Protein AF-A0AAW0FLZ9-F1 (afdb_monomer_lite)

Organism: NCBI:txid2478898

InterPro domains:
  IPR051008 Telomere Capping Maintenance Protein [PTHR35518] (15-255)
  IPR057530 MTC6, partial TIM-barrel domain [PF25506] (8-63)

Radius of gyration: 36.28 Å; chains: 1; bounding box: 113×52×104 Å

Foldseek 3Di:
DDPQQDLVNLQVCVVPDDAAEDEDEQVGADALVNVQVCQLVRHHYDYDYPDYDNPPRPHDDAADVCPPPAPDPPPDPPDDDDDDDDDDDDDDDDDDDDDDDPPDPDPDPPDVQVLQQWFWWADLSGIDTGGLQDWFWFWWAAPPRLLDIDIDQVGTDRQQVQQDPPNDDPRTGQADRNGSSSRVSVSSVCVVVVHDDTYGGQWGCNCPHPAIHGHGNNDDRPPDDPCDPVNVCVVCVVVVVVVVVVVVVVVVVVVVVPPPPVPVVVVVVVVVVVVCCVVDVPPPDDD

Secondary structure (DSSP, 8-state):
---PPPHHHHHHHHHH---EEEE--SSSPPPHHHHHHHHHTTEEEE--SS----TT--PPPPPPTT-SPPPP------------------------------------TT-HHHHTT-EEEEETTEEEEE-TT--BEEPEEESS-TT-EE--TT--B-HHHHTSTTSSPTTEEE----SHHHHHHHHHHHHHTTPPSPEEEEEE-SSSTT--BSSSTT---SS-----HHHHHHHHHHHHHHHHHHHHHHHHHHHHHHS-TTHHHHHHHHHHHHHHHHHS-------

Sequence (287 aa):
MTDYASLDEFDDLALNQHSRFIVDDNDHEFTNDSFADYVRCGLSPILNSTKYDLSNTPVFWSWAVDQPRQPTDSSDYDSDEENDDKLYGYSDDGNSSIASNDTDNTNDPSDPRQRAYKCVAVFPDGWKLANCYGSYNYACKHKSSPNDWFINADRHKEYFEAYKKGTCPEEYSFGVPRLSIEMLSLLHYIDQKNISYPVWIDVNDVTVTDCFVSGGPYAECPYQKTITRLTLAKLVAPSFIVAVFILSLWFLEKFLRVNPVQTNRKRHWKRVINEYYKDHDYEGVPS

pLDDT: mean 74.84, std 20.32, range [28.28, 96.62]

Structure (mmCIF, N/CA/C/O backbone):
data_AF-A0AAW0FLZ9-F1
#
_entry.id   AF-A0AAW0FLZ9-F1
#
loop_
_atom_site.group_PDB
_atom_site.id
_atom_site.type_symbol
_atom_site.label_atom_id
_atom_site.label_alt_id
_atom_site.label_comp_id
_atom_site.label_asym_id
_atom_site.label_entity_id
_atom_site.label_seq_id
_atom_site.pdbx_PDB_ins_code
_atom_site.Cartn_x
_atom_site.Cartn_y
_atom_site.Cartn_z
_atom_site.occupancy
_atom_site.B_iso_or_equiv
_atom_site.auth_seq_id
_atom_site.auth_comp_id
_atom_site.auth_asym_id
_atom_site.auth_atom_id
_atom_site.pdbx_PDB_model_num
ATOM 1 N N . MET A 1 1 ? -13.751 0.102 28.662 1.00 28.28 1 MET A N 1
ATOM 2 C CA . MET A 1 1 ? -14.217 1.490 28.485 1.00 28.28 1 MET A CA 1
ATOM 3 C C . MET A 1 1 ? -13.509 1.989 27.244 1.00 28.28 1 MET A C 1
ATOM 5 O O . MET A 1 1 ? -12.408 2.500 27.339 1.00 28.28 1 MET A O 1
ATOM 9 N N . THR A 1 2 ? -14.037 1.611 26.085 1.00 35.66 2 THR A N 1
ATOM 10 C CA . THR A 1 2 ? -13.455 1.917 24.777 1.00 35.66 2 THR A CA 1
ATOM 11 C C . THR A 1 2 ? -14.110 3.206 24.313 1.00 35.66 2 THR A C 1
ATOM 13 O O . THR A 1 2 ? -15.262 3.176 23.881 1.00 35.66 2 THR A O 1
ATOM 16 N N . ASP A 1 3 ? -13.424 4.331 24.499 1.00 42.22 3 ASP A N 1
ATOM 17 C CA . ASP A 1 3 ? -13.734 5.518 23.708 1.00 42.22 3 ASP A CA 1
ATOM 18 C C . ASP A 1 3 ? -13.420 5.147 22.260 1.00 42.22 3 ASP A C 1
ATOM 20 O O . ASP A 1 3 ? -12.293 4.778 21.930 1.00 42.22 3 ASP A O 1
ATOM 24 N N . TYR A 1 4 ? -14.458 5.100 21.431 1.00 57.25 4 TYR A N 1
ATOM 25 C CA . TYR A 1 4 ? -14.313 4.839 20.008 1.00 57.25 4 TYR A CA 1
ATOM 26 C C . TYR A 1 4 ? -13.956 6.168 19.352 1.00 57.25 4 TYR A C 1
ATOM 28 O O . TYR A 1 4 ? -14.754 7.104 19.419 1.00 57.25 4 TYR A O 1
ATOM 36 N N . ALA A 1 5 ? -12.765 6.244 18.758 1.00 68.19 5 ALA A N 1
ATOM 37 C CA . ALA A 1 5 ? -12.330 7.420 18.017 1.00 68.19 5 ALA A CA 1
ATOM 38 C C . ALA A 1 5 ? -13.330 7.736 16.893 1.00 68.19 5 ALA A C 1
ATOM 40 O O . ALA A 1 5 ? -13.766 6.835 16.170 1.00 68.19 5 ALA A O 1
ATOM 41 N N . SER A 1 6 ? -13.742 8.999 16.775 1.00 82.44 6 SER A N 1
ATOM 42 C CA . SER A 1 6 ? -14.705 9.427 15.755 1.00 82.44 6 SER A CA 1
ATOM 43 C C . SER A 1 6 ? -14.011 9.744 14.428 1.00 82.44 6 SER A C 1
ATOM 45 O O . SER A 1 6 ? -12.804 9.967 14.379 1.00 82.44 6 SER A O 1
ATOM 47 N N . LEU A 1 7 ? -14.779 9.800 13.335 1.00 83.50 7 LEU A N 1
ATOM 48 C CA . LEU A 1 7 ? -14.279 10.247 12.028 1.00 83.50 7 LEU A CA 1
ATOM 49 C C . LEU A 1 7 ? -13.563 11.607 12.131 1.00 83.50 7 LEU A C 1
ATOM 51 O O . LEU A 1 7 ? -12.468 11.765 11.600 1.00 83.50 7 LEU A O 1
ATOM 55 N N . ASP A 1 8 ? -14.154 12.545 12.877 1.00 82.19 8 ASP A N 1
ATOM 56 C CA . ASP A 1 8 ? -13.597 13.884 13.095 1.00 82.19 8 ASP A CA 1
ATOM 57 C C . ASP A 1 8 ? -12.217 13.825 13.771 1.00 82.19 8 ASP A C 1
ATOM 59 O O . ASP A 1 8 ? -11.325 14.591 13.422 1.00 82.19 8 ASP A O 1
ATOM 63 N N . GLU A 1 9 ? -12.004 12.876 14.691 1.00 82.81 9 GLU A N 1
ATOM 64 C CA . GLU A 1 9 ? -10.705 12.671 15.337 1.00 82.81 9 GLU A CA 1
ATOM 65 C C . GLU A 1 9 ? -9.647 12.188 14.335 1.00 82.81 9 GLU A C 1
ATOM 67 O O . GLU A 1 9 ? -8.518 12.683 14.338 1.00 82.81 9 GLU A O 1
ATOM 72 N N . PHE A 1 10 ? -10.002 11.262 13.438 1.00 81.19 10 PHE A N 1
ATOM 73 C CA . PHE A 1 10 ? -9.096 10.807 12.379 1.00 81.19 10 PHE A CA 1
ATOM 74 C C . PHE A 1 10 ? -8.769 11.922 11.378 1.00 81.19 10 PHE A C 1
ATOM 76 O O . PHE A 1 10 ? -7.612 12.046 10.965 1.00 81.19 10 PHE A O 1
ATOM 83 N N . ASP A 1 11 ? -9.754 12.741 11.007 1.00 82.00 11 ASP A N 1
ATOM 84 C CA . ASP A 1 11 ? -9.566 13.878 10.101 1.00 82.00 11 ASP A CA 1
ATOM 85 C C . ASP A 1 11 ? -8.684 14.966 10.738 1.00 82.00 11 ASP A C 1
ATOM 87 O O . ASP A 1 11 ? -7.717 15.419 10.116 1.00 82.00 11 ASP A O 1
ATOM 91 N N . ASP A 1 12 ? -8.919 15.308 12.008 1.00 81.81 12 ASP A N 1
ATOM 92 C CA . ASP A 1 12 ? -8.079 16.241 12.767 1.00 81.81 12 ASP A CA 1
ATOM 93 C C . ASP A 1 12 ? -6.642 15.723 12.921 1.00 81.81 12 ASP A C 1
ATOM 95 O O . ASP A 1 12 ? -5.673 16.485 12.800 1.00 81.81 12 ASP A O 1
ATOM 99 N N . LEU A 1 13 ? -6.469 14.421 13.164 1.00 77.25 13 LEU A N 1
ATOM 100 C CA . LEU A 1 13 ? -5.150 13.797 13.228 1.00 77.25 13 LEU A CA 1
ATOM 101 C C . LEU A 1 13 ? -4.449 13.829 11.868 1.00 77.25 13 LEU A C 1
ATOM 103 O O . LEU A 1 13 ? -3.266 14.169 11.818 1.00 77.25 13 LEU A O 1
ATOM 107 N N . ALA A 1 14 ? -5.156 13.532 10.776 1.00 75.25 14 ALA A N 1
ATOM 108 C CA . ALA A 1 14 ? -4.598 13.534 9.426 1.00 75.25 14 ALA A CA 1
ATOM 109 C C . ALA A 1 14 ? -4.103 14.926 9.000 1.00 75.25 14 ALA A C 1
ATOM 111 O O . ALA A 1 14 ? -3.027 15.042 8.415 1.00 75.25 14 ALA A O 1
ATOM 112 N N . LEU A 1 15 ? -4.837 15.990 9.345 1.00 75.38 15 LEU A N 1
ATOM 113 C CA . LEU A 1 15 ? -4.461 17.373 9.025 1.00 75.38 15 LEU A CA 1
ATOM 114 C C . LEU A 1 15 ? -3.235 17.869 9.813 1.00 75.38 15 LEU A C 1
ATOM 116 O O . LEU A 1 15 ? -2.493 18.721 9.328 1.00 75.38 15 LEU A O 1
ATOM 120 N N . ASN A 1 16 ? -3.008 17.333 11.016 1.00 68.38 16 ASN A N 1
ATOM 121 C CA . ASN A 1 16 ? -1.961 17.782 11.942 1.00 68.38 16 ASN A CA 1
ATOM 122 C C . ASN A 1 16 ? -0.745 16.835 12.024 1.00 68.38 16 ASN A C 1
ATOM 124 O O . ASN A 1 16 ? 0.161 17.033 12.848 1.00 68.38 16 ASN A O 1
ATOM 128 N N . GLN A 1 17 ? -0.708 15.765 11.229 1.00 62.38 17 GLN A N 1
ATOM 129 C CA . GLN A 1 17 ? 0.393 14.801 11.229 1.00 62.38 17 GLN A CA 1
ATOM 130 C C . GLN A 1 17 ? 1.465 15.167 10.191 1.00 62.38 17 GLN A C 1
ATOM 132 O O . GLN A 1 17 ? 1.375 14.855 9.009 1.00 62.38 17 GLN A O 1
ATOM 137 N N . HIS A 1 18 ? 2.539 15.799 10.668 1.00 62.88 18 HIS A N 1
ATOM 138 C CA . HIS A 1 18 ? 3.851 15.774 10.011 1.00 62.88 18 HIS A CA 1
ATOM 139 C C . HIS A 1 18 ? 4.617 14.494 10.387 1.00 62.88 18 HIS A C 1
ATOM 141 O O . HIS A 1 18 ? 4.207 13.786 11.304 1.00 62.88 18 HIS A O 1
ATOM 147 N N . SER A 1 19 ? 5.741 14.200 9.721 1.00 67.06 19 SER A N 1
ATOM 148 C CA . SER A 1 19 ? 6.632 13.082 10.074 1.00 67.06 19 SER A CA 1
ATOM 149 C C . SER A 1 19 ? 7.040 13.161 11.550 1.00 67.06 19 SER A C 1
ATOM 151 O O . SER A 1 19 ? 7.843 14.015 11.936 1.00 67.06 19 SER A O 1
ATOM 153 N N . ARG A 1 20 ? 6.450 12.306 12.384 1.00 77.12 20 ARG A N 1
ATOM 154 C CA . ARG A 1 20 ? 6.695 12.257 13.826 1.00 77.12 20 ARG A CA 1
ATOM 155 C C . ARG A 1 20 ? 7.712 11.163 14.104 1.00 77.12 20 ARG A C 1
ATOM 157 O O . ARG A 1 20 ? 7.530 10.030 13.672 1.00 77.12 20 ARG A O 1
ATOM 164 N N . PHE A 1 21 ? 8.764 11.505 14.830 1.00 85.06 21 PHE A N 1
ATOM 165 C CA . PHE A 1 21 ? 9.798 10.558 15.226 1.00 85.06 21 PHE A CA 1
ATOM 166 C C . PHE A 1 21 ? 9.622 10.187 16.692 1.00 85.06 21 PHE A C 1
ATOM 168 O O . PHE A 1 21 ? 9.232 11.030 17.501 1.00 85.06 21 PHE A O 1
ATOM 175 N N . ILE A 1 22 ? 9.939 8.944 17.027 1.00 87.81 22 ILE A N 1
ATOM 176 C CA . ILE A 1 22 ? 10.048 8.490 18.411 1.00 87.81 22 ILE A CA 1
ATOM 177 C C . ILE A 1 22 ? 11.396 7.810 18.582 1.00 87.81 22 ILE A C 1
ATOM 179 O O . ILE A 1 22 ? 11.804 7.037 17.724 1.00 87.81 22 ILE A O 1
ATOM 183 N N . VAL A 1 23 ? 12.114 8.149 19.644 1.00 92.19 23 VAL A N 1
ATOM 184 C CA . VAL A 1 23 ? 13.464 7.645 19.909 1.00 92.19 23 VAL A CA 1
ATOM 185 C C . VAL A 1 23 ? 13.395 6.832 21.186 1.00 92.19 23 VAL A C 1
ATOM 187 O O . VAL A 1 23 ? 12.807 7.309 22.158 1.00 92.19 23 VAL A O 1
ATOM 190 N N . ASP A 1 24 ? 13.965 5.634 21.182 1.00 92.88 24 ASP A N 1
ATOM 191 C CA . ASP A 1 24 ? 14.118 4.855 22.405 1.00 92.88 24 ASP A CA 1
ATOM 192 C C . ASP A 1 24 ? 15.445 5.150 23.122 1.00 92.88 24 ASP A C 1
ATOM 194 O O . ASP A 1 24 ? 16.304 5.923 22.678 1.00 92.88 24 ASP A O 1
ATOM 198 N N . ASP A 1 25 ? 15.602 4.552 24.292 1.00 91.44 25 ASP A N 1
ATOM 199 C CA . ASP A 1 25 ? 16.828 4.572 25.072 1.00 91.44 25 ASP A CA 1
ATOM 200 C C . ASP A 1 25 ? 17.022 3.213 25.760 1.00 91.44 25 ASP A C 1
ATOM 202 O O . ASP A 1 25 ? 16.207 2.305 25.608 1.00 91.44 25 ASP A O 1
ATOM 206 N N . ASN A 1 26 ? 18.124 3.046 26.496 1.00 91.69 26 ASN A N 1
ATOM 207 C CA . ASN A 1 26 ? 18.410 1.783 27.190 1.00 91.69 26 ASN A CA 1
ATOM 208 C C . ASN A 1 26 ? 17.456 1.505 28.371 1.00 91.69 26 ASN A C 1
ATOM 210 O O . ASN A 1 26 ? 17.488 0.404 28.916 1.00 91.69 26 ASN A O 1
ATOM 214 N N . ASP A 1 27 ? 16.653 2.484 28.798 1.00 89.00 27 ASP A N 1
ATOM 215 C CA . ASP A 1 27 ? 15.685 2.323 29.887 1.00 89.00 27 ASP A CA 1
ATOM 216 C C . ASP A 1 27 ? 14.283 1.964 29.342 1.00 89.00 27 ASP A C 1
ATOM 218 O O . ASP A 1 27 ? 13.513 1.277 30.017 1.00 89.00 27 ASP A O 1
ATOM 222 N N . HIS A 1 28 ? 13.964 2.382 28.111 1.00 88.00 28 HIS A N 1
ATOM 223 C CA . HIS A 1 28 ? 12.683 2.199 27.422 1.00 88.00 28 HIS A CA 1
ATOM 224 C C . HIS A 1 28 ? 12.885 1.669 25.997 1.00 88.00 28 HIS A C 1
ATOM 226 O O . HIS A 1 28 ? 12.465 2.292 25.022 1.00 88.00 28 HIS A O 1
ATOM 232 N N . GLU A 1 29 ? 13.531 0.513 25.882 1.00 90.44 29 GLU A N 1
ATOM 233 C CA . GLU A 1 29 ? 13.839 -0.125 24.599 1.00 90.44 29 GLU A CA 1
ATOM 234 C C . GLU A 1 29 ? 12.565 -0.472 23.813 1.00 90.44 29 GLU A C 1
ATOM 236 O O . GLU A 1 29 ? 11.552 -0.903 24.383 1.00 90.44 29 GLU A O 1
ATOM 241 N N . PHE A 1 30 ? 12.608 -0.341 22.483 1.00 89.75 30 PHE A N 1
ATOM 242 C CA . PHE A 1 30 ? 11.512 -0.846 21.661 1.00 89.75 30 PHE A CA 1
ATOM 243 C C . PHE A 1 30 ? 11.443 -2.378 21.701 1.00 89.75 30 PHE A C 1
ATOM 245 O O . PHE A 1 30 ? 12.414 -3.082 21.421 1.00 89.75 30 PHE A O 1
ATOM 252 N N . THR A 1 31 ? 10.250 -2.895 21.987 1.00 88.25 31 THR A N 1
ATOM 253 C CA . THR A 1 31 ? 9.897 -4.307 21.837 1.00 88.25 31 THR A CA 1
ATOM 254 C C . THR A 1 31 ? 9.253 -4.526 20.471 1.00 88.25 31 THR A C 1
ATOM 256 O O . THR A 1 31 ? 8.888 -3.568 19.789 1.00 88.25 31 THR A O 1
ATOM 259 N N . ASN A 1 32 ? 9.063 -5.786 20.071 1.00 85.69 32 ASN A N 1
ATOM 260 C CA . ASN A 1 32 ? 8.335 -6.111 18.843 1.00 85.69 32 ASN A CA 1
ATOM 261 C C . ASN A 1 32 ? 6.975 -5.406 18.752 1.00 85.69 32 ASN A C 1
ATOM 263 O O . ASN A 1 32 ? 6.646 -4.820 17.720 1.00 85.69 32 ASN A O 1
ATOM 267 N N . ASP A 1 33 ? 6.215 -5.448 19.845 1.00 83.12 33 ASP A N 1
ATOM 268 C CA . ASP A 1 33 ? 4.867 -4.895 19.898 1.00 83.12 33 ASP A CA 1
ATOM 269 C C . ASP A 1 33 ? 4.901 -3.366 19.870 1.00 83.12 33 ASP A C 1
ATOM 271 O O . ASP A 1 33 ? 4.237 -2.756 19.035 1.00 83.12 33 ASP A O 1
ATOM 275 N N . SER A 1 34 ? 5.738 -2.733 20.703 1.00 86.81 34 SER A N 1
ATOM 276 C CA . SER A 1 34 ? 5.793 -1.268 20.749 1.00 86.81 34 SER A CA 1
ATOM 277 C C . SER A 1 34 ? 6.332 -0.678 19.449 1.00 86.81 34 SER A C 1
ATOM 279 O O . SER A 1 34 ? 5.782 0.299 18.945 1.00 86.81 34 SER A O 1
ATOM 281 N N . PHE A 1 35 ? 7.347 -1.304 18.848 1.00 86.31 35 PHE A N 1
ATOM 282 C CA . PHE A 1 35 ? 7.858 -0.911 17.540 1.00 86.31 35 PHE A CA 1
ATOM 283 C C . PHE A 1 35 ? 6.766 -0.989 16.466 1.00 86.31 35 PHE A C 1
ATOM 285 O O . PHE A 1 35 ? 6.550 -0.022 15.732 1.00 86.31 35 PHE A O 1
ATOM 292 N N . ALA A 1 36 ? 6.057 -2.121 16.385 1.00 81.19 36 ALA A N 1
ATOM 293 C CA . ALA A 1 36 ? 4.990 -2.317 15.409 1.00 81.19 36 ALA A CA 1
ATOM 294 C C . ALA A 1 36 ? 3.835 -1.326 15.618 1.00 81.19 36 ALA A C 1
ATOM 296 O O . ALA A 1 36 ? 3.341 -0.754 14.647 1.00 81.19 36 ALA A O 1
ATOM 297 N N . ASP A 1 37 ? 3.439 -1.072 16.864 1.00 81.69 37 ASP A N 1
ATOM 298 C CA . ASP A 1 37 ? 2.351 -0.152 17.194 1.00 81.69 37 ASP A CA 1
ATOM 299 C C . ASP A 1 37 ? 2.700 1.302 16.866 1.00 81.69 37 ASP A C 1
ATOM 301 O O . ASP A 1 37 ? 1.876 2.022 16.295 1.00 81.69 37 ASP A O 1
ATOM 305 N N . TYR A 1 38 ? 3.935 1.735 17.131 1.00 84.44 38 TYR A N 1
ATOM 306 C CA . TYR A 1 38 ? 4.384 3.071 16.743 1.00 84.44 38 TYR A CA 1
ATOM 307 C C . TYR A 1 38 ? 4.382 3.251 15.223 1.00 84.44 38 TYR A C 1
ATOM 309 O O . TYR A 1 38 ? 3.868 4.259 14.731 1.00 84.44 38 TYR A O 1
ATOM 317 N N . VAL A 1 39 ? 4.864 2.256 14.472 1.00 80.94 39 VAL A N 1
ATOM 318 C CA . VAL A 1 39 ? 4.813 2.284 13.003 1.00 80.94 39 VAL A CA 1
ATOM 319 C C . VAL A 1 39 ? 3.367 2.295 12.495 1.00 80.94 39 VAL A C 1
ATOM 321 O O . VAL A 1 39 ? 3.038 3.103 11.625 1.00 80.94 39 VAL A O 1
ATOM 324 N N . ARG A 1 40 ? 2.478 1.463 13.058 1.00 75.88 40 ARG A N 1
ATOM 325 C CA . ARG A 1 40 ? 1.035 1.455 12.734 1.00 75.88 40 ARG A CA 1
ATOM 326 C C . ARG A 1 40 ? 0.395 2.823 12.937 1.00 75.88 40 ARG A C 1
ATOM 328 O O . ARG A 1 40 ? -0.419 3.249 12.124 1.00 75.88 40 ARG A O 1
ATOM 335 N N . CYS A 1 41 ? 0.802 3.532 13.986 1.00 76.88 41 CYS A N 1
ATOM 336 C CA . CYS A 1 41 ? 0.318 4.874 14.290 1.00 76.88 41 CYS A CA 1
ATOM 337 C C . CYS A 1 41 ? 0.947 5.975 13.414 1.00 76.88 41 CYS A C 1
ATOM 339 O O . CYS A 1 41 ? 0.606 7.146 13.577 1.00 76.88 41 CYS A O 1
ATOM 341 N N . GLY A 1 42 ? 1.852 5.642 12.484 1.00 75.50 42 GLY A N 1
ATOM 342 C CA . GLY A 1 42 ? 2.525 6.614 11.615 1.00 75.50 42 GLY A CA 1
ATOM 343 C C . GLY A 1 42 ? 3.739 7.303 12.228 1.00 75.50 42 GLY A C 1
ATOM 344 O O . GLY A 1 42 ? 4.201 8.313 11.696 1.00 75.50 42 GLY A O 1
ATOM 345 N N . LEU A 1 43 ? 4.256 6.793 13.346 1.00 81.44 43 LEU A N 1
ATOM 346 C CA . LEU A 1 43 ? 5.506 7.267 13.927 1.00 81.44 43 LEU A CA 1
ATOM 347 C C . LEU A 1 43 ? 6.686 6.575 13.240 1.00 81.44 43 LEU A C 1
ATOM 349 O O . LEU A 1 43 ? 6.631 5.401 12.888 1.00 81.44 43 LEU A O 1
ATOM 353 N N . SER A 1 44 ? 7.773 7.318 13.065 1.00 85.06 44 SER A N 1
ATOM 354 C CA . SER A 1 44 ? 9.054 6.817 12.572 1.00 85.06 44 SER A CA 1
ATOM 355 C C . SER A 1 44 ? 9.970 6.518 13.766 1.00 85.06 44 SER A C 1
ATOM 357 O O . SER A 1 44 ? 10.540 7.458 14.332 1.00 85.06 44 SER A O 1
ATOM 359 N N . PRO A 1 45 ? 10.094 5.249 14.198 1.00 87.00 45 PRO A N 1
ATOM 360 C CA . PRO A 1 45 ? 10.961 4.889 15.313 1.00 87.00 45 PRO A CA 1
ATOM 361 C C . PRO A 1 45 ? 12.442 5.046 14.943 1.00 87.00 45 PRO A C 1
ATOM 363 O O . PRO A 1 45 ? 12.882 4.640 13.867 1.00 87.00 45 PRO A O 1
ATOM 366 N N . ILE A 1 46 ? 13.219 5.625 15.854 1.00 88.44 46 ILE A N 1
ATOM 367 C CA . ILE A 1 46 ? 14.672 5.768 15.787 1.00 88.44 46 ILE A CA 1
ATOM 368 C C . ILE A 1 46 ? 15.261 4.876 16.873 1.00 88.44 46 ILE A C 1
ATOM 370 O O . ILE A 1 46 ? 15.068 5.122 18.060 1.00 88.44 46 ILE A O 1
ATOM 374 N N . LEU A 1 47 ? 15.985 3.855 16.425 1.00 90.38 47 LEU A N 1
ATOM 375 C CA . LEU A 1 47 ? 16.656 2.873 17.265 1.00 90.38 47 LEU A CA 1
ATOM 376 C C . LEU A 1 47 ? 17.952 3.478 17.843 1.00 90.38 47 LEU A C 1
ATOM 378 O O . LEU A 1 47 ? 18.925 3.678 17.114 1.00 90.38 47 LEU A O 1
ATOM 382 N N . ASN A 1 48 ? 17.962 3.775 19.139 1.00 93.44 48 ASN A N 1
ATOM 383 C CA . ASN A 1 48 ? 19.058 4.360 19.908 1.00 93.44 48 ASN A CA 1
ATOM 384 C C . ASN A 1 48 ? 19.475 3.549 21.167 1.00 93.44 48 ASN A C 1
ATOM 386 O O . ASN A 1 48 ? 20.565 3.773 21.696 1.00 93.44 48 ASN A O 1
ATOM 390 N N . SER A 1 49 ? 18.698 2.558 21.619 1.00 89.94 49 SER A N 1
ATOM 391 C CA . SER A 1 49 ? 19.179 1.509 22.537 1.00 89.94 49 SER A CA 1
ATOM 392 C C . SER A 1 49 ? 20.353 0.677 21.971 1.00 89.94 49 SER A C 1
ATOM 394 O O . SER A 1 49 ? 20.569 0.565 20.760 1.00 89.94 49 SER A O 1
ATOM 396 N N . THR A 1 50 ? 21.136 0.078 22.874 1.00 88.94 50 THR A N 1
ATOM 397 C CA . THR A 1 50 ? 22.289 -0.783 22.576 1.00 88.94 50 THR A CA 1
ATOM 398 C C . THR A 1 50 ? 21.928 -2.208 22.152 1.00 88.94 50 THR A C 1
ATOM 400 O O . THR A 1 50 ? 22.780 -2.893 21.573 1.00 88.94 50 THR A O 1
ATOM 403 N N . LYS A 1 51 ? 20.709 -2.682 22.435 1.00 85.38 51 LYS A N 1
ATOM 404 C CA . LYS A 1 51 ? 20.258 -4.040 22.100 1.00 85.38 51 LYS A CA 1
ATOM 405 C C . LYS A 1 51 ? 18.824 -4.035 21.594 1.00 85.38 51 LYS A C 1
ATOM 407 O O . LYS A 1 51 ? 17.986 -3.303 22.094 1.00 85.38 51 LYS A O 1
ATOM 412 N N . TYR A 1 52 ? 18.564 -4.919 20.634 1.00 81.88 52 TYR A N 1
ATOM 413 C CA . TYR A 1 52 ? 17.237 -5.161 20.083 1.00 81.88 52 TYR A CA 1
ATOM 414 C C . TYR A 1 52 ? 17.015 -6.648 19.890 1.00 81.88 52 TYR A C 1
ATOM 416 O O . TYR A 1 52 ? 17.917 -7.360 19.442 1.00 81.88 52 TYR A O 1
ATOM 424 N N . ASP A 1 53 ? 15.787 -7.077 20.134 1.00 78.38 53 ASP A N 1
ATOM 425 C CA . ASP A 1 53 ? 15.258 -8.341 19.636 1.00 78.38 53 ASP A CA 1
ATOM 426 C C . ASP A 1 53 ? 14.006 -8.036 18.810 1.00 78.38 53 ASP A C 1
ATOM 428 O O . ASP A 1 53 ? 12.883 -8.143 19.293 1.00 78.38 53 ASP A O 1
ATOM 432 N N . LEU A 1 54 ? 14.228 -7.557 17.578 1.00 72.88 54 LEU A N 1
ATOM 433 C CA . LEU A 1 54 ? 13.174 -7.194 16.625 1.00 72.88 54 LEU A CA 1
ATOM 434 C C . LEU A 1 54 ? 12.906 -8.317 15.610 1.00 72.88 54 LEU A C 1
ATOM 436 O O . LEU A 1 54 ? 12.989 -8.115 14.396 1.00 72.88 54 LEU A O 1
ATOM 440 N N . SER A 1 55 ? 12.663 -9.538 16.087 1.00 69.44 55 SER A N 1
ATOM 441 C CA . SER A 1 55 ? 12.406 -10.689 15.213 1.00 69.44 55 SER A CA 1
ATOM 442 C C . SER A 1 55 ? 10.930 -10.767 14.793 1.00 69.44 55 SER A C 1
ATOM 444 O O . SER A 1 55 ? 10.036 -10.769 15.632 1.00 69.44 55 SER A O 1
ATOM 446 N N . ASN A 1 56 ? 10.660 -10.868 13.483 1.00 63.41 56 ASN A N 1
ATOM 447 C CA . ASN A 1 56 ? 9.314 -11.019 12.898 1.00 63.41 56 ASN A CA 1
ATOM 448 C C . ASN A 1 56 ? 8.304 -9.885 13.190 1.00 63.41 56 ASN A C 1
ATOM 450 O O . ASN A 1 56 ? 7.102 -10.145 13.250 1.00 63.41 56 ASN A O 1
ATOM 454 N N . THR A 1 57 ? 8.734 -8.630 13.334 1.00 61.53 57 THR A N 1
ATOM 455 C CA . THR A 1 57 ? 7.790 -7.507 13.456 1.00 61.53 57 THR A CA 1
ATOM 456 C C . THR A 1 57 ? 7.072 -7.228 12.132 1.00 61.53 57 THR A C 1
ATOM 458 O O . THR A 1 57 ? 7.728 -6.940 11.127 1.00 61.53 57 THR A O 1
ATOM 461 N N . PRO A 1 58 ? 5.726 -7.275 12.085 1.00 57.56 58 PRO A N 1
ATOM 462 C CA . PRO A 1 58 ? 4.979 -6.828 10.919 1.00 57.56 58 PRO A CA 1
ATOM 463 C C . PRO A 1 58 ? 5.052 -5.299 10.850 1.00 57.56 58 PRO A C 1
ATOM 465 O O . PRO A 1 58 ? 4.309 -4.581 11.517 1.00 57.56 58 PRO A O 1
ATOM 468 N N . VAL A 1 59 ? 6.000 -4.797 10.062 1.00 60.78 59 VAL A N 1
ATOM 469 C CA . VAL A 1 59 ? 6.168 -3.365 9.813 1.00 60.78 59 VAL A CA 1
ATOM 470 C C . VAL A 1 59 ? 5.229 -2.961 8.684 1.00 60.78 59 VAL A C 1
ATOM 472 O O . VAL A 1 59 ? 5.273 -3.520 7.586 1.00 60.78 59 VAL A O 1
ATOM 475 N N . PHE A 1 60 ? 4.375 -1.978 8.949 1.00 56.16 60 PHE A N 1
ATOM 476 C CA . PHE A 1 60 ? 3.519 -1.397 7.926 1.00 56.16 60 PHE A CA 1
ATOM 477 C C . PHE A 1 60 ? 4.366 -0.464 7.077 1.00 56.16 60 PHE A C 1
ATOM 479 O O . PHE A 1 60 ? 4.914 0.521 7.565 1.00 56.16 60 PHE A O 1
ATOM 486 N N . TRP A 1 61 ? 4.468 -0.779 5.794 1.00 55.22 61 TRP A N 1
ATOM 487 C CA . TRP A 1 61 ? 4.916 0.188 4.809 1.00 55.22 61 TRP A CA 1
ATOM 488 C C . TRP A 1 61 ? 3.782 1.182 4.576 1.00 55.22 61 TRP A C 1
ATOM 490 O O . TRP A 1 61 ? 2.696 0.791 4.149 1.00 55.22 61 TRP A O 1
ATOM 500 N N . SER A 1 62 ? 4.018 2.455 4.882 1.00 55.03 62 SER A N 1
ATOM 501 C CA . SER A 1 62 ? 3.203 3.545 4.358 1.00 55.03 62 SER A CA 1
ATOM 502 C C . SER A 1 62 ? 3.757 3.973 3.006 1.00 55.03 62 SER A C 1
ATOM 504 O O . SER A 1 62 ? 4.947 3.826 2.708 1.00 55.03 62 SER A O 1
ATOM 506 N N . TRP A 1 63 ? 2.881 4.497 2.163 1.00 61.09 63 TRP A N 1
ATOM 507 C CA . TRP A 1 63 ? 3.313 5.073 0.907 1.00 61.09 63 TRP A CA 1
ATOM 508 C C . TRP A 1 63 ? 4.001 6.416 1.152 1.00 61.09 63 TRP A C 1
ATOM 510 O O . TRP A 1 63 ? 3.732 7.110 2.136 1.00 61.09 63 TRP A O 1
ATOM 520 N N . ALA A 1 64 ? 4.882 6.812 0.234 1.00 44.00 64 ALA A N 1
ATOM 521 C CA . ALA A 1 64 ? 5.328 8.196 0.194 1.00 44.00 64 ALA A CA 1
ATOM 522 C C . ALA A 1 64 ? 4.120 9.124 -0.033 1.00 44.00 64 ALA A C 1
ATOM 524 O O . ALA A 1 64 ? 3.114 8.712 -0.615 1.00 44.00 64 ALA A O 1
ATOM 525 N N . VAL A 1 65 ? 4.235 10.385 0.393 1.00 42.66 65 VAL A N 1
ATOM 526 C CA . VAL A 1 65 ? 3.213 11.409 0.125 1.00 42.66 65 VAL A CA 1
ATOM 527 C C . VAL A 1 65 ? 2.859 11.388 -1.370 1.00 42.66 65 VAL A C 1
ATOM 529 O O . VAL A 1 65 ? 3.746 11.356 -2.225 1.00 42.66 65 VAL A O 1
ATOM 532 N N . ASP A 1 66 ? 1.559 11.347 -1.669 1.00 47.44 66 ASP A N 1
ATOM 533 C CA . ASP A 1 66 ? 0.984 11.227 -3.018 1.00 47.44 66 ASP A CA 1
ATOM 534 C C . ASP A 1 66 ? 1.280 9.921 -3.776 1.00 47.44 66 ASP A C 1
ATOM 536 O O . ASP A 1 66 ? 1.181 9.883 -5.006 1.00 47.44 66 ASP A O 1
ATOM 540 N N . GLN A 1 67 ? 1.609 8.831 -3.081 1.00 47.00 67 GLN A N 1
ATOM 541 C CA . GLN A 1 67 ? 1.719 7.499 -3.678 1.00 47.00 67 GLN A CA 1
ATOM 542 C C . GLN A 1 67 ? 0.736 6.494 -3.044 1.00 47.00 67 GLN A C 1
ATOM 544 O O . GLN A 1 67 ? 0.363 6.652 -1.885 1.00 47.00 67 GLN A O 1
ATOM 549 N N . PRO A 1 68 ? 0.273 5.484 -3.807 1.00 52.78 68 PRO A N 1
ATOM 550 C CA . PRO A 1 68 ? 0.263 5.449 -5.267 1.00 52.78 68 PRO A CA 1
ATOM 551 C C . PRO A 1 68 ? -0.693 6.528 -5.809 1.00 52.78 68 PRO A C 1
ATOM 553 O O . PRO A 1 68 ? -1.776 6.776 -5.257 1.00 52.78 68 PRO A O 1
ATOM 556 N N . ARG A 1 69 ? -0.280 7.194 -6.893 1.00 50.09 69 ARG A N 1
ATOM 557 C CA . ARG A 1 69 ? -1.123 8.179 -7.580 1.00 50.09 69 ARG A CA 1
ATOM 558 C C . ARG A 1 69 ? -2.289 7.435 -8.213 1.00 50.09 69 ARG A C 1
ATOM 560 O O . ARG A 1 69 ? -2.060 6.549 -9.027 1.00 50.09 69 ARG A O 1
ATOM 567 N N . GLN A 1 70 ? -3.515 7.817 -7.863 1.00 48.81 70 GLN A N 1
ATOM 568 C CA . GLN A 1 70 ? -4.653 7.412 -8.681 1.00 48.81 70 GLN A CA 1
ATOM 569 C C . GLN A 1 70 ? -4.476 8.039 -10.067 1.00 48.81 70 GLN A C 1
ATOM 571 O O . GLN A 1 70 ? -4.076 9.210 -10.135 1.00 48.81 70 GLN A O 1
ATOM 576 N N . PRO A 1 71 ? -4.754 7.304 -11.155 1.00 44.09 71 PRO A N 1
ATOM 577 C CA . PRO A 1 71 ? -4.866 7.927 -12.460 1.00 44.09 71 PRO A CA 1
ATOM 578 C C . PRO A 1 71 ? -5.920 9.030 -12.343 1.00 44.09 71 PRO A C 1
ATOM 580 O O . PRO A 1 71 ? -7.066 8.782 -11.970 1.00 44.09 71 PRO A O 1
ATOM 583 N N . THR A 1 72 ? -5.502 10.277 -12.563 1.00 39.25 72 THR A N 1
ATOM 584 C CA . THR A 1 72 ? -6.439 11.387 -12.723 1.00 39.25 72 THR A CA 1
ATOM 585 C C . THR A 1 72 ? -7.349 11.014 -13.875 1.00 39.25 72 THR A C 1
ATOM 587 O O . THR A 1 72 ? -6.823 10.622 -14.912 1.00 39.25 72 THR A O 1
ATOM 590 N N . ASP A 1 73 ? -8.661 11.109 -13.669 1.00 39.56 73 ASP A N 1
ATOM 591 C CA . ASP A 1 73 ? -9.736 10.800 -14.617 1.00 39.56 73 ASP A CA 1
ATOM 592 C C . ASP A 1 73 ? -9.543 11.601 -15.928 1.00 39.56 73 ASP A C 1
ATOM 594 O O . ASP A 1 73 ? -10.168 12.633 -16.171 1.00 39.56 73 ASP A O 1
ATOM 598 N N . SER A 1 74 ? -8.595 11.177 -16.765 1.00 33.81 74 SER A N 1
ATOM 599 C CA . SER A 1 74 ? -8.463 11.596 -18.146 1.00 33.81 74 SER A CA 1
ATOM 600 C C . SER A 1 74 ? -9.433 10.721 -18.908 1.00 33.81 74 SER A C 1
ATOM 602 O O . SER A 1 74 ? -9.155 9.568 -19.235 1.00 33.81 74 SER A O 1
ATOM 604 N N . SER A 1 75 ? -10.612 11.287 -19.115 1.00 36.28 75 SER A N 1
ATOM 605 C CA . SER A 1 75 ? -11.528 10.876 -20.159 1.00 36.28 75 SER A CA 1
ATOM 606 C C . SER A 1 75 ? -10.804 10.945 -21.503 1.00 36.28 75 SER A C 1
ATOM 608 O O . SER A 1 75 ? -10.818 11.970 -22.165 1.00 36.28 75 SER A O 1
ATOM 610 N N . ASP A 1 76 ? -10.167 9.845 -21.880 1.00 28.41 76 ASP A N 1
ATOM 611 C CA . ASP A 1 76 ? -9.944 9.474 -23.271 1.00 28.41 76 ASP A CA 1
ATOM 612 C C . ASP A 1 76 ? -10.232 7.977 -23.375 1.00 28.41 76 ASP A C 1
ATOM 614 O O . ASP A 1 76 ? -9.375 7.105 -23.238 1.00 28.41 76 ASP A O 1
ATOM 618 N N . TYR A 1 77 ? -11.524 7.691 -23.538 1.00 34.75 77 TYR A N 1
ATOM 619 C CA . TYR A 1 77 ? -11.949 6.497 -24.243 1.00 34.75 77 TYR A CA 1
ATOM 620 C C . TYR A 1 77 ? -11.528 6.690 -25.701 1.00 34.75 77 TYR A C 1
ATOM 622 O O . TYR A 1 77 ? -12.292 7.266 -26.469 1.00 34.75 77 TYR A O 1
ATOM 630 N N . ASP A 1 78 ? -10.349 6.204 -26.081 1.00 30.27 78 ASP A N 1
ATOM 631 C CA . ASP A 1 78 ? -10.135 5.821 -27.473 1.00 30.27 78 ASP A CA 1
ATOM 632 C C . ASP A 1 78 ? -10.576 4.367 -27.617 1.00 30.27 78 ASP A C 1
ATOM 634 O O . ASP A 1 78 ? -9.886 3.399 -27.288 1.00 30.27 78 ASP A O 1
ATOM 638 N N . SER A 1 79 ? -11.830 4.254 -28.039 1.00 37.09 79 SER A N 1
ATOM 639 C CA . SER A 1 79 ? -12.355 3.094 -28.728 1.00 37.09 79 SER A CA 1
ATOM 640 C C . SER A 1 79 ? -11.563 2.900 -30.017 1.00 37.09 79 SER A C 1
ATOM 642 O O . SER A 1 79 ? -11.854 3.573 -30.995 1.00 37.09 79 SER A O 1
ATOM 644 N N . ASP A 1 80 ? -10.623 1.964 -30.027 1.00 33.34 80 ASP A N 1
ATOM 645 C CA . ASP A 1 80 ? -10.217 1.283 -31.254 1.00 33.34 80 ASP A CA 1
ATOM 646 C C . ASP A 1 80 ? -10.098 -0.212 -30.958 1.00 33.34 80 ASP A C 1
ATOM 648 O O . ASP A 1 80 ? -9.061 -0.779 -30.611 1.00 33.34 80 ASP A O 1
ATOM 652 N N . GLU A 1 81 ? -11.268 -0.829 -31.048 1.00 37.59 81 GLU A N 1
ATOM 653 C CA . GLU A 1 81 ? -11.469 -2.245 -31.263 1.00 37.59 81 GLU A CA 1
ATOM 654 C C . GLU A 1 81 ? -11.150 -2.533 -32.739 1.00 37.59 81 GLU A C 1
ATOM 656 O O . GLU A 1 81 ? -11.938 -2.209 -33.623 1.00 37.59 81 GLU A O 1
ATOM 661 N N . GLU A 1 82 ? -10.007 -3.160 -33.027 1.00 33.31 82 GLU A N 1
ATOM 662 C CA . GLU A 1 82 ? -9.866 -3.929 -34.264 1.00 33.31 82 GLU A CA 1
ATOM 663 C C . GLU A 1 82 ? -9.004 -5.180 -34.039 1.00 33.31 82 GLU A C 1
ATOM 665 O O . GLU A 1 82 ? -7.780 -5.133 -33.956 1.00 33.31 82 GLU A O 1
ATOM 670 N N . ASN A 1 83 ? -9.717 -6.302 -33.900 1.00 38.25 83 ASN A N 1
ATOM 671 C CA . ASN A 1 83 ? -9.381 -7.653 -34.348 1.00 38.25 83 ASN A CA 1
ATOM 672 C C . ASN A 1 83 ? -7.903 -8.086 -34.314 1.00 38.25 83 ASN A C 1
ATOM 674 O O . ASN A 1 83 ? -7.155 -7.854 -35.262 1.00 38.25 83 ASN A O 1
ATOM 678 N N . ASP A 1 84 ? -7.565 -8.953 -33.356 1.00 33.28 84 ASP A N 1
ATOM 679 C CA . ASP A 1 84 ? -6.841 -10.164 -33.749 1.00 33.28 84 ASP A CA 1
ATOM 680 C C . ASP A 1 84 ? -7.402 -11.383 -33.007 1.00 33.28 84 ASP A C 1
ATOM 682 O O . ASP A 1 84 ? -7.233 -11.604 -31.807 1.00 33.28 84 ASP A O 1
ATOM 686 N N .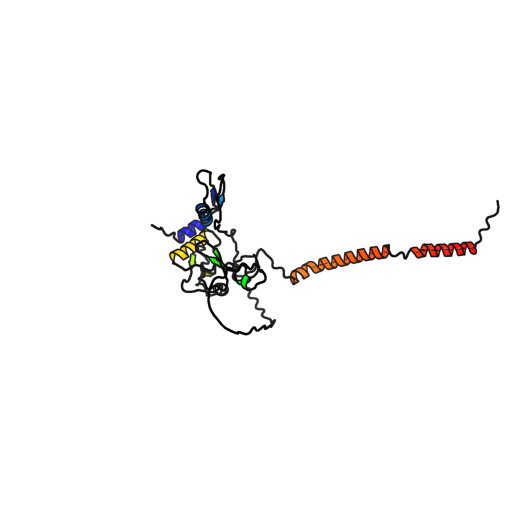 ASP A 1 85 ? -8.165 -12.133 -33.784 1.00 40.78 85 ASP A N 1
ATOM 687 C CA . ASP A 1 85 ? -8.937 -13.308 -33.447 1.00 40.78 85 ASP A CA 1
ATOM 688 C C . ASP A 1 85 ? -7.989 -14.513 -33.342 1.00 40.78 85 ASP A C 1
ATOM 690 O O . ASP A 1 85 ? -7.518 -15.020 -34.361 1.00 40.78 85 ASP A O 1
ATOM 694 N N . LYS A 1 86 ? -7.673 -14.986 -32.125 1.00 35.25 86 LYS A N 1
ATOM 695 C CA . LYS A 1 86 ? -7.115 -16.338 -31.909 1.00 35.25 86 LYS A CA 1
ATOM 696 C C . LYS A 1 86 ? -7.682 -17.017 -30.669 1.00 35.25 86 LYS A C 1
ATOM 698 O O . LYS A 1 86 ? -7.060 -17.108 -29.614 1.00 35.25 86 LYS A O 1
ATOM 703 N N . LEU A 1 87 ? -8.865 -17.573 -30.898 1.00 35.53 87 LEU A N 1
ATOM 704 C CA . LEU A 1 87 ? -9.344 -18.865 -30.419 1.00 35.53 87 LEU A CA 1
ATOM 705 C C . LEU A 1 87 ? -8.215 -19.839 -30.002 1.00 35.53 87 LEU A C 1
ATOM 707 O O . LEU A 1 87 ? -7.507 -20.380 -30.850 1.00 35.53 87 LEU A O 1
ATOM 711 N N . TYR A 1 88 ? -8.139 -20.158 -28.711 1.00 32.81 88 TYR A N 1
ATOM 712 C CA . TYR A 1 88 ? -7.747 -21.492 -28.257 1.00 32.81 88 TYR A CA 1
ATOM 713 C C . TYR A 1 88 ? -8.797 -21.977 -27.265 1.00 32.81 88 TYR A C 1
ATOM 715 O O . TYR A 1 88 ? -8.845 -21.546 -26.117 1.00 32.81 88 TYR A O 1
ATOM 723 N N . GLY A 1 89 ? -9.670 -22.859 -27.752 1.00 30.33 89 GLY A N 1
ATOM 724 C CA . GLY A 1 89 ? -10.539 -23.652 -26.901 1.00 30.33 89 GLY A CA 1
ATOM 725 C C . GLY A 1 89 ? -9.709 -24.641 -26.091 1.00 30.33 89 GLY A C 1
ATOM 726 O O . GLY A 1 89 ? -8.813 -25.295 -26.628 1.00 30.33 89 GLY A O 1
ATOM 727 N N . TYR A 1 90 ? -10.035 -24.771 -24.811 1.00 33.34 90 TYR A N 1
ATOM 728 C CA . TYR A 1 90 ? -9.702 -25.962 -24.052 1.00 33.34 90 TYR A CA 1
ATOM 729 C C . TYR A 1 90 ? -10.985 -26.492 -23.428 1.00 33.34 90 TYR A C 1
ATOM 731 O O . TYR A 1 90 ? -11.708 -25.765 -22.747 1.00 33.34 90 TYR A O 1
ATOM 739 N N . SER A 1 91 ? -11.286 -27.736 -23.782 1.00 30.72 91 SER A N 1
ATOM 740 C CA . SER A 1 91 ? -12.482 -28.464 -23.404 1.00 30.72 91 SER A CA 1
ATOM 741 C C . SER A 1 91 ? -12.554 -28.678 -21.898 1.00 30.72 91 SER A C 1
ATOM 743 O O . SER A 1 91 ? -11.573 -29.043 -21.252 1.00 30.72 91 SER A O 1
ATOM 745 N N . ASP A 1 92 ? -13.760 -28.466 -21.394 1.00 35.81 92 ASP A N 1
ATOM 746 C CA . ASP A 1 92 ? -14.250 -28.908 -20.101 1.00 35.81 92 ASP A CA 1
ATOM 747 C C . ASP A 1 92 ? -14.338 -30.443 -20.102 1.00 35.81 92 ASP A C 1
ATOM 749 O O . ASP A 1 92 ? -15.029 -31.021 -20.938 1.00 35.81 92 ASP A O 1
ATOM 753 N N . ASP A 1 93 ? -13.616 -31.085 -19.189 1.00 33.72 93 ASP A N 1
ATOM 754 C CA . ASP A 1 93 ? -13.881 -32.451 -18.744 1.00 33.72 93 ASP A CA 1
ATOM 755 C C . ASP A 1 93 ? -13.776 -32.435 -17.216 1.00 33.72 93 ASP A C 1
ATOM 757 O O . ASP A 1 93 ? -12.692 -32.396 -16.627 1.00 33.72 93 ASP A O 1
ATOM 761 N N . GLY A 1 94 ? -14.936 -32.396 -16.563 1.00 35.84 94 GLY A N 1
ATOM 762 C CA . GLY A 1 94 ? -15.044 -32.446 -15.113 1.00 35.84 94 GLY A CA 1
ATOM 763 C C . GLY A 1 94 ? -14.626 -33.800 -14.538 1.00 35.84 94 GLY A C 1
ATOM 764 O O . GLY A 1 94 ? -14.892 -34.838 -15.136 1.00 35.84 94 GLY A O 1
ATOM 765 N N . ASN A 1 95 ? -14.033 -33.798 -13.338 1.00 31.53 95 ASN A N 1
ATOM 766 C CA . ASN A 1 95 ? -14.658 -34.346 -12.126 1.00 31.53 95 ASN A CA 1
ATOM 767 C C . ASN A 1 95 ? -13.769 -34.166 -10.872 1.00 31.53 95 ASN A C 1
ATOM 769 O O . ASN A 1 95 ? -12.559 -34.356 -10.921 1.00 31.53 95 ASN A O 1
ATOM 773 N N . SER A 1 96 ? -14.446 -33.996 -9.731 1.00 36.44 96 SER A N 1
ATOM 774 C CA . SER A 1 96 ? -14.057 -34.413 -8.369 1.00 36.44 96 SER A CA 1
ATOM 775 C C . SER A 1 96 ? -13.242 -33.485 -7.440 1.00 36.44 96 SER A C 1
ATOM 777 O O . SER A 1 96 ? -12.023 -33.389 -7.494 1.00 36.44 96 SER A O 1
ATOM 779 N N . SER A 1 97 ? -13.986 -32.989 -6.438 1.00 31.53 97 SER A N 1
ATOM 780 C CA . SER A 1 97 ? -13.708 -33.008 -4.984 1.00 31.53 97 SER A CA 1
ATOM 781 C C . SER A 1 97 ? -12.557 -32.181 -4.382 1.00 31.53 97 SER A C 1
ATOM 783 O O . SER A 1 97 ? -11.411 -32.607 -4.349 1.00 31.53 97 SER A O 1
ATOM 785 N N . ILE A 1 98 ? -12.958 -31.060 -3.766 1.00 39.91 98 ILE A N 1
ATOM 786 C CA . ILE A 1 98 ? -12.692 -30.613 -2.378 1.00 39.91 98 ILE A CA 1
ATOM 787 C C . ILE A 1 98 ? -11.583 -31.374 -1.618 1.00 39.91 98 ILE A C 1
ATOM 789 O O . ILE A 1 98 ? -11.805 -32.516 -1.221 1.00 39.91 98 ILE A O 1
ATOM 793 N N . ALA A 1 99 ? -10.480 -30.689 -1.288 1.00 30.23 99 ALA A N 1
ATOM 794 C CA . ALA A 1 99 ? -10.022 -30.409 0.088 1.00 30.23 99 ALA A CA 1
ATOM 795 C C . ALA A 1 99 ? -8.541 -29.972 0.126 1.00 30.23 99 ALA A C 1
ATOM 797 O O . ALA A 1 99 ? -7.655 -30.763 -0.165 1.00 30.23 99 ALA A O 1
ATOM 798 N N . SER A 1 100 ? -8.335 -28.736 0.590 1.00 41.50 100 SER A N 1
ATOM 799 C CA . SER A 1 100 ? -7.352 -28.314 1.602 1.00 41.50 100 SER A CA 1
ATOM 800 C C . SER A 1 100 ? -5.839 -28.514 1.402 1.00 41.50 100 SER A C 1
ATOM 802 O O . SER A 1 100 ? -5.347 -29.606 1.153 1.00 41.50 100 SER A O 1
ATOM 804 N N . ASN A 1 101 ? -5.131 -27.445 1.791 1.00 37.25 101 ASN A N 1
ATOM 805 C CA . ASN A 1 101 ? -3.702 -27.325 2.107 1.00 37.25 101 ASN A CA 1
ATOM 806 C C . ASN A 1 101 ? -2.767 -27.158 0.912 1.00 37.25 101 ASN A C 1
ATOM 808 O O . ASN A 1 101 ? -2.036 -28.080 0.566 1.00 37.25 101 ASN A O 1
ATOM 812 N N . ASP A 1 102 ? -2.714 -25.941 0.369 1.00 36.75 102 ASP A N 1
ATOM 813 C CA . ASP A 1 102 ? -1.680 -25.577 -0.598 1.00 36.75 102 ASP A CA 1
ATOM 814 C C . ASP A 1 102 ? -0.591 -24.732 0.072 1.00 36.75 102 ASP A C 1
ATOM 816 O O . ASP A 1 102 ? -0.584 -23.502 0.049 1.00 36.75 102 ASP A O 1
ATOM 820 N N . THR A 1 103 ? 0.330 -25.427 0.739 1.00 43.91 103 THR A N 1
ATOM 821 C CA . THR A 1 103 ? 1.696 -24.937 0.931 1.00 43.91 103 THR A CA 1
ATOM 822 C C . THR A 1 103 ? 2.481 -25.245 -0.341 1.00 43.91 103 THR A C 1
ATOM 824 O O . THR A 1 103 ? 3.308 -26.158 -0.327 1.00 43.91 103 THR A O 1
ATOM 827 N N . ASP A 1 104 ? 2.213 -24.541 -1.442 1.00 37.53 104 ASP A N 1
ATOM 828 C CA . ASP A 1 104 ? 2.998 -24.729 -2.665 1.00 37.53 104 ASP A CA 1
ATOM 829 C C . ASP A 1 104 ? 4.086 -23.659 -2.779 1.00 37.53 104 ASP A C 1
ATOM 831 O O . ASP A 1 104 ? 3.895 -22.556 -3.287 1.00 37.53 104 ASP A O 1
ATOM 835 N N . ASN A 1 105 ? 5.257 -24.008 -2.243 1.00 44.22 105 ASN A N 1
ATOM 836 C CA . ASN A 1 105 ? 6.523 -23.321 -2.482 1.00 44.22 105 ASN A CA 1
ATOM 837 C C . ASN A 1 105 ? 7.068 -23.717 -3.862 1.00 44.22 105 ASN A C 1
ATOM 839 O O . ASN A 1 105 ? 8.148 -24.303 -3.974 1.00 44.22 105 ASN A O 1
ATOM 843 N N . THR A 1 106 ? 6.348 -23.391 -4.926 1.00 41.31 106 THR A N 1
ATOM 844 C CA . THR A 1 106 ? 6.919 -23.381 -6.270 1.00 41.31 106 THR A CA 1
ATOM 845 C C . THR A 1 106 ? 7.117 -21.922 -6.648 1.00 41.31 106 THR A C 1
ATOM 847 O O . THR A 1 106 ? 6.172 -21.202 -6.897 1.00 41.31 106 THR A O 1
ATOM 850 N N . ASN A 1 107 ? 8.351 -21.420 -6.623 1.00 46.06 107 ASN A N 1
ATOM 851 C CA . ASN A 1 107 ? 8.664 -20.079 -7.126 1.00 46.06 107 ASN A CA 1
ATOM 852 C C . ASN A 1 107 ? 8.931 -20.190 -8.633 1.00 46.06 107 ASN A C 1
ATOM 854 O O . ASN A 1 107 ? 10.089 -20.188 -9.053 1.00 46.06 107 ASN A O 1
ATOM 858 N N . ASP A 1 108 ? 7.880 -20.365 -9.438 1.00 46.41 108 ASP A N 1
ATOM 859 C CA . ASP A 1 108 ? 7.974 -20.312 -10.897 1.00 46.41 108 ASP A CA 1
ATOM 860 C C . ASP A 1 108 ? 7.300 -19.028 -11.410 1.00 46.41 108 ASP A C 1
ATOM 862 O O . ASP A 1 108 ? 6.080 -18.994 -11.588 1.00 46.41 108 ASP A O 1
ATOM 866 N N . PRO A 1 109 ? 8.076 -17.968 -11.711 1.00 52.47 109 PRO A N 1
ATOM 867 C CA . PRO A 1 109 ? 7.543 -16.691 -12.190 1.00 52.47 109 PRO A CA 1
ATOM 868 C C . PRO A 1 109 ? 6.824 -16.780 -13.552 1.00 52.47 109 PRO A C 1
ATOM 870 O O . PRO A 1 109 ? 6.310 -15.769 -14.041 1.00 52.47 109 PRO A O 1
ATOM 873 N N . SER A 1 110 ? 6.792 -17.958 -14.187 1.00 53.56 110 SER A N 1
ATOM 874 C CA . SER A 1 110 ? 6.072 -18.212 -15.433 1.00 53.56 110 SER A CA 1
ATOM 875 C C . SER A 1 110 ? 4.700 -18.881 -15.267 1.00 53.56 110 SER A C 1
ATOM 877 O O . SER A 1 110 ? 3.952 -18.910 -16.248 1.00 53.56 110 SER A O 1
ATOM 879 N N . ASP A 1 111 ? 4.313 -19.338 -14.065 1.00 53.88 111 ASP A N 1
ATOM 880 C CA . ASP A 1 111 ? 2.982 -19.921 -13.843 1.00 53.88 111 ASP A CA 1
ATOM 881 C C . ASP A 1 111 ? 1.897 -18.816 -13.851 1.00 53.88 111 ASP A C 1
ATOM 883 O O . ASP A 1 111 ? 1.895 -17.928 -12.988 1.00 53.88 111 ASP A O 1
ATOM 887 N N . PRO A 1 112 ? 0.932 -18.833 -14.793 1.00 53.72 112 PRO A N 1
ATOM 888 C CA . PRO A 1 112 ? -0.169 -17.869 -14.819 1.00 53.72 112 PRO A CA 1
ATOM 889 C C . PRO A 1 112 ? -1.030 -17.899 -13.547 1.00 53.72 112 PRO A C 1
ATOM 891 O O . PRO A 1 112 ? -1.639 -16.881 -13.215 1.00 53.72 112 PRO A O 1
ATOM 894 N N . ARG A 1 113 ? -1.042 -19.006 -12.790 1.00 52.50 113 ARG A N 1
ATOM 895 C CA . ARG A 1 113 ? -1.708 -19.089 -11.481 1.00 52.50 113 ARG A CA 1
ATOM 896 C C . ARG A 1 113 ? -1.027 -18.204 -10.438 1.00 52.50 113 ARG A C 1
ATOM 898 O O . ARG A 1 113 ? -1.726 -17.652 -9.599 1.00 52.50 113 ARG A O 1
ATOM 905 N N . GLN A 1 114 ? 0.286 -17.972 -10.527 1.00 54.56 114 GLN A N 1
ATOM 906 C CA . GLN A 1 114 ? 1.008 -17.066 -9.620 1.00 54.56 114 GLN A CA 1
ATOM 907 C C . GLN A 1 114 ? 0.773 -15.591 -9.934 1.00 54.56 114 GLN A C 1
ATOM 909 O O . GLN A 1 114 ? 0.765 -14.769 -9.019 1.00 54.56 114 GLN A O 1
ATOM 914 N N . ARG A 1 115 ? 0.486 -15.236 -11.196 1.00 55.53 115 ARG A N 1
ATOM 915 C CA . ARG A 1 115 ? 0.044 -13.867 -11.534 1.00 55.53 115 ARG A CA 1
ATOM 916 C C . ARG A 1 115 ? -1.252 -13.491 -10.825 1.00 55.53 115 ARG A C 1
ATOM 918 O O . ARG A 1 115 ? -1.460 -12.322 -10.522 1.00 55.53 115 ARG A O 1
ATOM 925 N N . ALA A 1 116 ? -2.087 -14.480 -10.521 1.00 65.38 116 ALA A N 1
ATOM 926 C CA . ALA A 1 116 ? -3.306 -14.265 -9.769 1.00 65.38 116 ALA A CA 1
ATOM 927 C C . ALA A 1 116 ? -3.067 -13.971 -8.282 1.00 65.38 116 ALA A C 1
ATOM 929 O O . ALA A 1 116 ? -3.989 -13.500 -7.651 1.00 65.38 116 ALA A O 1
ATOM 930 N N . TYR A 1 117 ? -1.881 -14.182 -7.696 1.00 74.06 117 TYR A N 1
ATOM 931 C CA . TYR A 1 117 ? -1.618 -13.931 -6.261 1.00 74.06 117 TYR A CA 1
ATOM 932 C C . TYR A 1 117 ? -1.091 -12.523 -5.950 1.00 74.06 117 TYR A C 1
ATOM 934 O O . TYR A 1 117 ? -0.487 -12.292 -4.905 1.00 74.06 117 TYR A O 1
ATOM 942 N N . LYS A 1 118 ? -1.298 -11.568 -6.857 1.00 85.25 118 LYS A N 1
ATOM 943 C CA . LYS A 1 118 ? -0.663 -10.244 -6.808 1.00 85.25 118 LYS A CA 1
ATOM 944 C C . LYS A 1 118 ? -1.611 -9.098 -6.447 1.00 85.25 118 LYS A C 1
ATOM 946 O O . LYS A 1 118 ? -1.309 -7.939 -6.724 1.00 85.25 118 LYS A O 1
ATOM 951 N N . CYS A 1 119 ? -2.746 -9.410 -5.828 1.00 91.00 119 CYS A N 1
ATOM 952 C CA . CYS A 1 119 ? -3.686 -8.418 -5.312 1.00 91.00 119 CYS A CA 1
ATOM 953 C C . CYS A 1 119 ? -3.521 -8.267 -3.807 1.00 91.00 119 CYS A C 1
ATOM 955 O O . CYS A 1 119 ? -3.190 -9.231 -3.118 1.00 91.00 119 CYS A O 1
ATOM 957 N N . VAL A 1 120 ? -3.753 -7.067 -3.283 1.00 92.81 120 VAL A N 1
ATOM 958 C CA . VAL A 1 120 ? -3.534 -6.796 -1.862 1.00 92.81 120 VAL A CA 1
ATOM 959 C C . VAL A 1 120 ? -4.853 -6.741 -1.102 1.00 92.81 120 VAL A C 1
ATOM 961 O O . VAL A 1 120 ? -5.771 -6.008 -1.471 1.00 92.81 120 VAL A O 1
ATOM 964 N N . ALA A 1 121 ? -4.929 -7.497 -0.010 1.00 93.81 121 ALA A N 1
ATOM 965 C CA . ALA A 1 121 ? -6.052 -7.479 0.915 1.00 93.81 121 ALA A CA 1
ATOM 966 C C . ALA A 1 121 ? -5.582 -7.170 2.337 1.00 93.81 121 ALA A C 1
ATOM 968 O O . ALA A 1 121 ? -4.474 -7.528 2.733 1.00 93.81 121 ALA A O 1
ATOM 969 N N . VAL A 1 122 ? -6.439 -6.521 3.113 1.00 93.31 122 VAL A N 1
ATOM 970 C CA . VAL A 1 122 ? -6.234 -6.224 4.528 1.00 93.31 122 VAL A CA 1
ATOM 971 C C . VAL A 1 122 ? -6.643 -7.436 5.362 1.00 93.31 122 VAL A C 1
ATOM 973 O O . VAL A 1 122 ? -7.723 -7.988 5.167 1.00 93.31 122 VAL A O 1
ATOM 976 N N . PHE A 1 123 ? -5.774 -7.832 6.286 1.00 90.50 123 PHE A N 1
ATOM 977 C CA . PHE A 1 123 ? -5.966 -8.840 7.329 1.00 90.50 123 PHE A CA 1
ATOM 978 C C . PHE A 1 123 ? -5.851 -8.163 8.710 1.00 90.50 123 PHE A C 1
ATOM 980 O O . PHE A 1 123 ? -5.392 -7.020 8.779 1.00 90.50 123 PHE A O 1
ATOM 987 N N . PRO A 1 124 ? -6.204 -8.846 9.819 1.00 84.75 124 PRO A N 1
ATOM 988 C CA . PRO A 1 124 ? -6.134 -8.251 11.159 1.00 84.75 124 PRO A CA 1
ATOM 989 C C . PRO A 1 124 ? -4.736 -7.756 11.548 1.00 84.75 124 PRO A C 1
ATOM 991 O O . PRO A 1 124 ? -4.586 -6.802 12.301 1.00 84.75 124 PRO A O 1
ATOM 994 N N . ASP A 1 125 ? -3.691 -8.408 11.039 1.00 76.06 125 ASP A N 1
ATOM 995 C CA . ASP A 1 125 ? -2.298 -8.054 11.302 1.00 76.06 125 ASP A CA 1
ATOM 996 C C . ASP A 1 125 ? -1.689 -7.129 10.239 1.00 76.06 125 ASP A C 1
ATOM 998 O O . ASP A 1 125 ? -0.520 -6.758 10.348 1.00 76.06 125 ASP A O 1
ATOM 1002 N N . GLY A 1 126 ? -2.491 -6.724 9.251 1.00 78.88 126 GLY A N 1
ATOM 1003 C CA . GLY A 1 126 ? -2.144 -5.781 8.201 1.00 78.88 126 GLY A CA 1
ATOM 1004 C C . GLY A 1 126 ? -2.453 -6.286 6.799 1.00 78.88 126 GLY A C 1
ATOM 1005 O O . GLY A 1 126 ? -3.045 -7.337 6.589 1.00 78.88 126 GLY A O 1
ATOM 1006 N N . TRP A 1 127 ? -2.073 -5.505 5.800 1.00 86.81 127 TRP A N 1
ATOM 1007 C CA . TRP A 1 127 ? -2.234 -5.867 4.397 1.00 86.81 127 TRP A CA 1
ATOM 1008 C C . TRP A 1 127 ? -1.214 -6.908 3.909 1.00 86.81 127 TRP A C 1
ATOM 1010 O O . TRP A 1 127 ? -0.033 -6.859 4.253 1.00 86.81 127 TRP A O 1
ATOM 1020 N N . LYS A 1 128 ? -1.683 -7.867 3.107 1.00 87.81 128 LYS A N 1
ATOM 1021 C CA . LYS A 1 128 ? -0.903 -8.973 2.537 1.00 87.81 128 LYS A CA 1
ATOM 1022 C C . LYS A 1 128 ? -1.359 -9.277 1.115 1.00 87.81 128 LYS A C 1
ATOM 1024 O O . LYS A 1 128 ? -2.463 -8.915 0.706 1.00 87.81 128 LYS A O 1
ATOM 1029 N N . LEU A 1 129 ? -0.513 -9.992 0.382 1.00 88.94 129 LEU A N 1
ATOM 1030 C CA . LEU A 1 129 ? -0.858 -10.522 -0.931 1.00 88.94 129 LEU A CA 1
ATOM 1031 C C . LEU A 1 129 ? -1.896 -11.637 -0.820 1.00 88.94 129 LEU A C 1
ATOM 1033 O O . LEU A 1 129 ? -1.834 -12.485 0.071 1.00 88.94 129 LEU A O 1
ATOM 1037 N N . ALA A 1 130 ? -2.838 -11.635 -1.752 1.00 88.94 130 ALA A N 1
ATOM 1038 C CA . ALA A 1 130 ? -3.891 -12.619 -1.866 1.00 88.94 130 ALA A CA 1
ATOM 1039 C C . ALA A 1 130 ? -4.220 -12.903 -3.337 1.00 88.94 130 ALA A C 1
ATOM 1041 O O . ALA A 1 130 ? -3.911 -12.126 -4.245 1.00 88.94 130 ALA A O 1
ATOM 1042 N N . ASN A 1 131 ? -4.873 -14.044 -3.562 1.00 90.44 131 ASN A N 1
ATOM 1043 C CA . ASN A 1 131 ? -5.359 -14.428 -4.879 1.00 90.44 131 ASN A CA 1
ATOM 1044 C C . ASN A 1 131 ? -6.471 -13.469 -5.338 1.00 90.44 131 ASN A C 1
ATOM 1046 O O . ASN A 1 131 ? -7.513 -13.404 -4.697 1.00 90.44 131 ASN A O 1
ATOM 1050 N N . CYS A 1 132 ? -6.260 -12.755 -6.440 1.00 91.31 132 CYS A N 1
ATOM 1051 C CA . CYS A 1 132 ? -7.162 -11.807 -7.084 1.00 91.31 132 CYS A CA 1
ATOM 1052 C C . CYS A 1 132 ? -8.531 -12.407 -7.445 1.00 91.31 132 CYS A C 1
ATOM 1054 O O . CYS A 1 132 ? -9.518 -11.674 -7.484 1.00 91.31 132 CYS A O 1
ATOM 1056 N N . TYR A 1 133 ? -8.604 -13.722 -7.680 1.00 90.94 133 TYR A N 1
ATOM 1057 C CA . TYR A 1 133 ? -9.864 -14.452 -7.890 1.00 90.94 133 TYR A CA 1
ATOM 1058 C C . TYR A 1 133 ? -10.556 -14.839 -6.571 1.00 90.94 133 TYR A C 1
ATOM 1060 O O . TYR A 1 133 ? -11.603 -15.480 -6.563 1.00 90.94 133 TYR A O 1
ATOM 1068 N N . GLY A 1 134 ? -9.969 -14.476 -5.431 1.00 90.50 134 GLY A N 1
ATOM 1069 C CA . GLY A 1 134 ? -10.583 -14.612 -4.120 1.00 90.50 134 GLY A CA 1
ATOM 1070 C C . GLY A 1 134 ? -11.788 -13.687 -3.988 1.00 90.50 134 GLY A C 1
ATOM 1071 O O . GLY A 1 134 ? -11.728 -12.500 -4.309 1.00 90.50 134 GLY A O 1
ATOM 1072 N N . SER A 1 135 ? -12.894 -14.231 -3.491 1.00 94.62 135 SER A N 1
ATOM 1073 C CA . SER A 1 135 ? -14.118 -13.470 -3.260 1.00 94.62 135 SER A CA 1
ATOM 1074 C C . SER A 1 135 ? -14.130 -12.908 -1.840 1.00 94.62 135 SER A C 1
ATOM 1076 O O . SER A 1 135 ? -14.448 -13.636 -0.900 1.00 94.62 135 SER A O 1
ATOM 1078 N N . TYR A 1 136 ? -13.832 -11.615 -1.690 1.00 95.69 136 TYR A N 1
ATOM 1079 C CA . TYR A 1 136 ? -13.767 -10.923 -0.396 1.00 95.69 136 TYR A CA 1
ATOM 1080 C C . TYR A 1 136 ? -14.626 -9.657 -0.378 1.00 95.69 136 TYR A C 1
ATOM 1082 O O . TYR A 1 136 ? -15.060 -9.170 -1.428 1.00 95.69 136 TYR A O 1
ATOM 1090 N N . ASN A 1 137 ? -14.873 -9.109 0.816 1.00 96.56 137 ASN A N 1
ATOM 1091 C CA . ASN A 1 137 ? -15.387 -7.747 0.937 1.00 96.56 137 ASN A CA 1
ATOM 1092 C C . ASN A 1 137 ? -14.362 -6.762 0.350 1.00 96.56 137 ASN A C 1
ATOM 1094 O O . ASN A 1 137 ? -13.175 -7.067 0.274 1.00 96.56 137 ASN A O 1
ATOM 1098 N N . TYR A 1 138 ? -14.802 -5.580 -0.068 1.00 95.62 138 TYR A N 1
ATOM 1099 C CA . TYR A 1 138 ? -13.944 -4.573 -0.696 1.00 95.62 138 TYR A CA 1
ATOM 1100 C C . TYR A 1 138 ? -14.174 -3.197 -0.070 1.00 95.62 138 TYR A C 1
ATOM 1102 O O . TYR A 1 138 ? -15.308 -2.834 0.250 1.00 95.62 138 TYR A O 1
ATOM 1110 N N . ALA A 1 139 ? -13.091 -2.442 0.111 1.00 96.38 139 ALA A N 1
ATOM 1111 C CA . ALA A 1 139 ? -13.105 -1.132 0.744 1.00 96.38 139 ALA A CA 1
ATOM 1112 C C . ALA A 1 139 ? -13.342 -0.012 -0.270 1.00 96.38 139 ALA A C 1
ATOM 1114 O O . ALA A 1 139 ? -12.543 0.224 -1.180 1.00 96.38 139 ALA A O 1
ATOM 1115 N N . CYS A 1 140 ? -14.445 0.707 -0.087 1.00 95.81 140 CYS A N 1
ATOM 1116 C CA . CYS A 1 140 ? -14.749 1.914 -0.831 1.00 95.81 140 CYS A CA 1
ATOM 1117 C C . CYS A 1 140 ? -14.344 3.132 0.004 1.00 95.81 140 CYS A C 1
ATOM 1119 O O . CYS A 1 140 ? -14.822 3.310 1.121 1.00 95.81 140 CYS A O 1
ATOM 1121 N N . LYS A 1 141 ? -13.474 3.974 -0.545 1.00 95.12 141 LYS A N 1
ATOM 1122 C CA . LYS A 1 141 ? -13.009 5.225 0.059 1.00 95.12 141 LYS A CA 1
ATOM 1123 C C . LYS A 1 141 ? -13.851 6.393 -0.440 1.00 95.12 141 LYS A C 1
ATOM 1125 O O . LYS A 1 141 ? -14.138 6.456 -1.642 1.00 95.12 141 LYS A O 1
ATOM 1130 N N . HIS A 1 142 ? -14.218 7.315 0.445 1.00 94.69 142 HIS A N 1
ATOM 1131 C CA . HIS A 1 142 ? -14.900 8.542 0.048 1.00 94.69 142 HIS A CA 1
ATOM 1132 C C . HIS A 1 142 ? -13.966 9.450 -0.773 1.00 94.69 142 HIS A C 1
ATOM 1134 O O . HIS A 1 142 ? -12.767 9.550 -0.505 1.00 94.69 142 HIS A O 1
ATOM 1140 N N . LYS A 1 143 ? -14.494 10.132 -1.795 1.00 90.38 143 LYS A N 1
ATOM 1141 C CA . LYS A 1 143 ? -13.673 10.975 -2.688 1.00 90.38 143 LYS A CA 1
ATOM 1142 C C . LYS A 1 143 ? -13.127 12.234 -2.014 1.00 90.38 143 LYS A C 1
ATOM 1144 O O . LYS A 1 143 ? -12.059 12.706 -2.397 1.00 90.38 143 LYS A O 1
ATOM 1149 N N . SER A 1 144 ? -13.859 12.787 -1.048 1.00 89.69 144 SER A N 1
ATOM 1150 C CA . SER A 1 144 ? -13.506 14.055 -0.391 1.00 89.69 144 SER A CA 1
ATOM 1151 C C . SER A 1 144 ? -12.970 13.898 1.030 1.00 89.69 144 SER A C 1
ATOM 1153 O O . SER A 1 144 ? -12.295 14.808 1.496 1.00 89.69 144 SER A O 1
ATOM 1155 N N . SER A 1 145 ? -13.242 12.774 1.704 1.00 90.19 145 SER A N 1
ATOM 1156 C CA . SER A 1 145 ? -12.731 12.500 3.056 1.00 90.19 145 SER A CA 1
ATOM 1157 C C . SER A 1 145 ? -11.874 11.231 3.023 1.00 90.19 145 SER A C 1
ATOM 1159 O O . SER A 1 145 ? -12.375 10.163 2.674 1.00 90.19 145 SER A O 1
ATOM 1161 N N . PRO A 1 146 ? -10.571 11.322 3.332 1.00 88.31 146 PRO A N 1
ATOM 1162 C CA . PRO A 1 146 ? -9.663 10.194 3.199 1.00 88.31 146 PRO A CA 1
ATOM 1163 C C . PRO A 1 146 ? -9.828 9.111 4.274 1.00 88.31 146 PRO A C 1
ATOM 1165 O O . PRO A 1 146 ? -9.381 7.986 4.053 1.00 88.31 146 PRO A O 1
ATOM 1168 N N . ASN A 1 147 ? -10.446 9.442 5.409 1.00 91.81 147 ASN A N 1
ATOM 1169 C CA . ASN A 1 147 ? -10.666 8.519 6.524 1.00 91.81 147 ASN A CA 1
ATOM 1170 C C . ASN A 1 147 ? -12.080 7.924 6.543 1.00 91.81 147 ASN A C 1
ATOM 1172 O O . ASN A 1 147 ? -12.379 7.092 7.398 1.00 91.81 147 ASN A O 1
ATOM 1176 N N . ASP A 1 148 ? -12.944 8.345 5.619 1.00 94.88 148 ASP A N 1
ATOM 1177 C CA . ASP A 1 148 ? -14.300 7.829 5.503 1.00 94.88 148 ASP A CA 1
ATOM 1178 C C . ASP A 1 148 ? -14.354 6.621 4.559 1.00 94.88 148 ASP A C 1
ATOM 1180 O O . ASP A 1 148 ? -14.049 6.701 3.359 1.00 94.88 148 ASP A O 1
ATOM 1184 N N . TRP A 1 149 ? -14.755 5.486 5.128 1.00 95.56 149 TRP A N 1
ATOM 1185 C CA . TRP A 1 149 ? -14.760 4.182 4.482 1.00 95.56 149 TRP A CA 1
ATOM 1186 C C . TRP A 1 149 ? -16.162 3.584 4.466 1.00 95.56 149 TRP A C 1
ATOM 1188 O O . TRP A 1 149 ? -16.921 3.648 5.431 1.00 95.56 149 TRP A O 1
ATOM 1198 N N . PHE A 1 150 ? -16.480 2.916 3.365 1.00 95.94 150 PHE A N 1
ATOM 1199 C CA . PHE A 1 150 ? -17.695 2.139 3.210 1.00 95.94 150 PHE A CA 1
ATOM 1200 C C . PHE A 1 150 ? -17.354 0.727 2.743 1.00 95.94 150 PHE A C 1
ATOM 1202 O O . PHE A 1 150 ? -16.695 0.535 1.720 1.00 95.94 150 PHE A O 1
ATOM 1209 N N . ILE A 1 151 ? -17.843 -0.275 3.469 1.00 96.31 151 ILE A N 1
ATOM 1210 C CA . ILE A 1 151 ? -17.734 -1.681 3.080 1.00 96.31 151 ILE A CA 1
ATOM 1211 C C . ILE A 1 151 ? -19.109 -2.321 3.230 1.00 96.31 151 ILE A C 1
ATOM 1213 O O . ILE A 1 151 ? -19.764 -2.202 4.265 1.00 96.31 151 ILE A O 1
ATOM 1217 N N . ASN A 1 152 ? -19.544 -3.037 2.197 1.00 93.62 152 ASN A N 1
ATOM 1218 C CA . ASN A 1 152 ? -20.758 -3.836 2.265 1.00 93.62 152 ASN A CA 1
ATOM 1219 C C . ASN A 1 152 ? -20.421 -5.248 2.770 1.00 93.62 152 ASN A C 1
ATOM 1221 O O . ASN A 1 152 ? -19.799 -6.021 2.044 1.00 93.62 152 ASN A O 1
ATOM 1225 N N . ALA A 1 153 ? -20.845 -5.575 3.994 1.00 91.69 153 ALA A N 1
ATOM 1226 C CA . ALA A 1 153 ? -20.538 -6.848 4.654 1.00 91.69 153 ALA A CA 1
ATOM 1227 C C . ALA A 1 153 ? -21.121 -8.080 3.932 1.00 91.69 153 ALA A C 1
ATOM 1229 O O . ALA A 1 153 ? -20.520 -9.151 3.959 1.00 91.69 153 ALA A O 1
ATOM 1230 N N . ASP A 1 154 ? -22.253 -7.934 3.239 1.00 90.56 154 ASP A N 1
ATOM 1231 C CA . ASP A 1 154 ? -22.931 -9.052 2.570 1.00 90.56 154 ASP A CA 1
ATOM 1232 C C . ASP A 1 154 ? -22.389 -9.311 1.157 1.00 90.56 154 ASP A C 1
ATOM 1234 O O . ASP A 1 154 ? -22.609 -10.374 0.566 1.00 90.56 154 ASP A O 1
ATOM 1238 N N . ARG A 1 155 ? -21.688 -8.332 0.575 1.00 92.50 155 ARG A N 1
ATOM 1239 C CA . ARG A 1 155 ? -21.187 -8.410 -0.797 1.00 92.50 155 ARG A CA 1
ATOM 1240 C C . ARG A 1 155 ? -19.717 -8.778 -0.821 1.00 92.50 155 ARG A C 1
ATOM 1242 O O . ARG A 1 155 ? -18.864 -8.047 -0.329 1.00 92.50 155 ARG A O 1
ATOM 1249 N N . HIS A 1 156 ? -19.452 -9.871 -1.520 1.00 94.44 156 HIS A N 1
ATOM 1250 C CA . HIS A 1 156 ? -18.114 -10.361 -1.788 1.00 94.44 156 HIS A CA 1
ATOM 1251 C C . HIS A 1 156 ? -17.890 -10.375 -3.295 1.00 94.44 156 HIS A C 1
ATOM 1253 O O . HIS A 1 156 ? -18.806 -10.689 -4.067 1.00 94.44 156 HIS A O 1
ATOM 1259 N N . LYS A 1 157 ? -16.697 -9.970 -3.715 1.00 94.31 157 LYS A N 1
ATOM 1260 C CA . LYS A 1 157 ? -16.310 -9.885 -5.120 1.00 94.31 157 LYS A CA 1
ATOM 1261 C C . LYS A 1 157 ? -14.856 -10.293 -5.286 1.00 94.31 157 LYS A C 1
ATOM 1263 O O . LYS A 1 157 ? -14.044 -10.145 -4.374 1.00 94.31 157 LYS A O 1
ATOM 1268 N N . GLU A 1 158 ? -14.553 -10.785 -6.477 1.00 93.56 158 GLU A N 1
ATOM 1269 C CA . GLU A 1 158 ? -13.183 -10.876 -6.967 1.00 93.56 158 GLU A CA 1
ATOM 1270 C C . GLU A 1 158 ? -12.605 -9.472 -7.144 1.00 93.56 158 GLU A C 1
ATOM 1272 O O . GLU A 1 158 ? -13.343 -8.508 -7.381 1.00 93.56 158 GLU A O 1
ATOM 1277 N N . TYR A 1 159 ? -11.282 -9.356 -7.088 1.00 92.62 159 TYR A N 1
ATOM 1278 C CA . TYR A 1 159 ? -10.602 -8.070 -7.210 1.00 92.62 159 TYR A CA 1
ATOM 1279 C C . TYR A 1 159 ? -10.964 -7.341 -8.518 1.00 92.62 159 TYR A C 1
ATOM 1281 O O . TYR A 1 159 ? -11.275 -6.149 -8.521 1.00 92.62 159 TYR A O 1
ATOM 1289 N N . PHE A 1 160 ? -11.012 -8.077 -9.634 1.00 90.81 160 PHE A N 1
ATOM 1290 C CA . PHE A 1 160 ? -11.332 -7.539 -10.962 1.00 90.81 160 PHE A CA 1
ATOM 1291 C C . PHE A 1 160 ? -12.762 -6.983 -11.070 1.00 90.81 160 PHE A C 1
ATOM 1293 O O . PHE A 1 160 ? -13.032 -6.096 -11.881 1.00 90.81 160 PHE A O 1
ATOM 1300 N N . GLU A 1 161 ? -13.680 -7.478 -10.239 1.00 91.94 161 GLU A N 1
ATOM 1301 C CA . GLU A 1 161 ? -15.070 -7.020 -10.179 1.00 91.94 161 GLU A CA 1
ATOM 1302 C C . GLU A 1 161 ? -15.251 -5.860 -9.187 1.00 91.94 161 GLU A C 1
ATOM 1304 O O . GLU A 1 161 ? -16.098 -4.989 -9.401 1.00 91.94 161 GLU A O 1
ATOM 1309 N N . ALA A 1 162 ? -14.438 -5.817 -8.124 1.00 90.56 162 ALA A N 1
ATOM 1310 C CA . ALA A 1 162 ? -14.462 -4.761 -7.110 1.00 90.56 162 ALA A CA 1
ATOM 1311 C C . ALA A 1 162 ? -14.192 -3.365 -7.702 1.00 90.56 162 ALA A C 1
ATOM 1313 O O . ALA A 1 162 ? -14.807 -2.384 -7.287 1.00 90.56 162 ALA A O 1
ATOM 1314 N N . TYR A 1 163 ? -13.332 -3.290 -8.723 1.00 87.62 163 TYR A N 1
ATOM 1315 C CA . TYR A 1 163 ? -12.974 -2.047 -9.411 1.00 87.62 163 TYR A CA 1
ATOM 1316 C C . TYR A 1 163 ? -14.085 -1.479 -10.318 1.00 87.62 163 TYR A C 1
ATOM 1318 O O . TYR A 1 163 ? -14.084 -0.288 -10.633 1.00 87.62 163 TYR A O 1
ATOM 1326 N N . LYS A 1 164 ? -15.046 -2.299 -10.768 1.00 89.62 164 LYS A N 1
ATOM 1327 C CA . LYS A 1 164 ? -16.039 -1.862 -11.762 1.00 89.62 164 LYS A CA 1
ATOM 1328 C C . LYS A 1 164 ? -16.924 -0.726 -11.241 1.00 89.62 164 LYS A C 1
ATOM 1330 O O . LYS A 1 164 ? -17.318 -0.669 -10.074 1.00 89.62 164 LYS A O 1
ATOM 1335 N N . LYS A 1 165 ? -17.300 0.178 -12.150 1.00 85.19 165 LYS A N 1
ATOM 1336 C CA . LYS A 1 165 ? -18.207 1.290 -11.847 1.00 85.19 165 LYS A CA 1
ATOM 1337 C C . LYS A 1 165 ? -19.562 0.756 -11.363 1.00 85.19 165 LYS A C 1
ATOM 1339 O O . LYS A 1 165 ? -20.146 -0.121 -11.991 1.00 85.19 165 LYS A O 1
ATOM 1344 N N . GLY A 1 166 ? -20.064 1.315 -10.262 1.00 86.00 166 GLY A N 1
ATOM 1345 C CA . GLY A 1 166 ? -21.323 0.902 -9.628 1.00 86.00 166 GLY A CA 1
ATOM 1346 C C . GLY A 1 166 ? -21.171 -0.162 -8.535 1.00 86.00 166 GLY A C 1
ATOM 1347 O O . GLY A 1 166 ? -22.157 -0.509 -7.887 1.00 86.00 166 GLY A O 1
ATOM 1348 N N . THR A 1 167 ? -19.954 -0.660 -8.296 1.00 91.12 167 THR A N 1
ATOM 1349 C CA . THR A 1 167 ? -19.677 -1.592 -7.193 1.00 91.12 167 THR A CA 1
ATOM 1350 C C . THR A 1 167 ? -19.649 -0.882 -5.829 1.00 91.12 167 THR A C 1
ATOM 1352 O O . THR A 1 167 ? -20.144 -1.433 -4.839 1.00 91.12 167 THR A O 1
ATOM 1355 N N . CYS A 1 168 ? -19.140 0.354 -5.788 1.00 93.75 168 CYS A N 1
ATOM 1356 C CA . CYS A 1 168 ? -19.217 1.265 -4.639 1.00 93.75 168 CYS A CA 1
ATOM 1357 C C . CYS A 1 168 ? -20.418 2.231 -4.758 1.00 93.75 168 CYS A C 1
ATOM 1359 O O . CYS A 1 168 ? -20.845 2.513 -5.883 1.00 93.75 168 CYS A O 1
ATOM 1361 N N . PRO A 1 169 ? -20.962 2.741 -3.631 1.00 93.75 169 PRO A N 1
ATOM 1362 C CA . PRO A 1 169 ? -21.988 3.788 -3.632 1.00 93.75 169 PRO A CA 1
ATOM 1363 C C . PRO A 1 169 ? -21.542 5.074 -4.339 1.00 93.75 169 PRO A C 1
ATOM 1365 O O . PRO A 1 169 ? -20.351 5.283 -4.577 1.00 93.75 169 PRO A O 1
ATOM 1368 N N . GLU A 1 170 ? -22.498 5.958 -4.641 1.00 90.44 170 GLU A N 1
ATOM 1369 C CA . GLU A 1 170 ? -22.190 7.310 -5.123 1.00 90.44 170 GLU A CA 1
ATOM 1370 C C . GLU A 1 170 ? -21.251 8.026 -4.138 1.00 90.44 170 GLU A C 1
ATOM 1372 O O . GLU A 1 170 ? -21.329 7.796 -2.938 1.00 90.44 170 GLU A O 1
ATOM 1377 N N . GLU A 1 171 ? -20.327 8.844 -4.653 1.00 92.31 171 GLU A N 1
ATOM 1378 C CA . GLU A 1 171 ? -19.274 9.550 -3.885 1.00 92.31 171 GLU A CA 1
ATOM 1379 C C . GLU A 1 171 ? -18.158 8.680 -3.280 1.00 92.31 171 GLU A C 1
ATOM 1381 O O . GLU A 1 171 ? -17.116 9.213 -2.891 1.00 92.31 171 GLU A O 1
ATOM 1386 N N . TYR A 1 172 ? -18.286 7.352 -3.327 1.00 94.25 172 TYR A N 1
ATOM 1387 C CA . TYR A 1 172 ? -17.222 6.425 -2.953 1.00 94.25 172 TYR A CA 1
ATOM 1388 C C . TYR A 1 172 ? -16.606 5.743 -4.179 1.00 94.25 172 TYR A C 1
ATOM 1390 O O . TYR A 1 172 ? -17.230 5.554 -5.224 1.00 94.25 172 TYR A O 1
ATOM 1398 N N . SER A 1 173 ? -15.347 5.343 -4.050 1.00 93.88 173 SER A N 1
ATOM 1399 C CA . SER A 1 173 ? -14.618 4.585 -5.070 1.00 93.88 173 SER A CA 1
ATOM 1400 C C . SER A 1 173 ? -13.777 3.501 -4.424 1.00 93.88 173 SER A C 1
ATOM 1402 O O . SER A 1 173 ? -13.315 3.681 -3.299 1.00 93.88 173 SER A O 1
ATOM 1404 N N . PHE A 1 174 ? -13.546 2.397 -5.135 1.00 94.38 174 PHE A N 1
ATOM 1405 C CA . PHE A 1 174 ? -12.594 1.388 -4.684 1.00 94.38 174 PHE A CA 1
ATOM 1406 C C . PHE A 1 174 ? -11.229 2.055 -4.482 1.00 94.38 174 PHE A C 1
ATOM 1408 O O . PHE A 1 174 ? -10.742 2.750 -5.374 1.00 94.38 174 PHE A O 1
ATOM 1415 N N . GLY A 1 175 ? -10.688 1.960 -3.268 1.00 91.44 175 GLY A N 1
ATOM 1416 C CA . GLY A 1 175 ? -9.620 2.850 -2.825 1.00 91.44 175 GLY A CA 1
ATOM 1417 C C . GLY A 1 175 ? -8.563 2.166 -1.974 1.00 91.44 175 GLY A C 1
ATOM 1418 O O . GLY A 1 175 ? -8.697 1.013 -1.568 1.00 91.44 175 GLY A O 1
ATOM 1419 N N . VAL A 1 176 ? -7.493 2.912 -1.712 1.00 92.50 176 VAL A N 1
ATOM 1420 C CA . VAL A 1 176 ? -6.335 2.481 -0.925 1.00 92.50 176 VAL A CA 1
ATOM 1421 C C . VAL A 1 176 ? -6.052 3.497 0.186 1.00 92.50 176 VAL A C 1
ATOM 1423 O O . VAL A 1 176 ? -6.143 4.706 -0.071 1.00 92.50 176 VAL A O 1
ATOM 1426 N N . PRO A 1 177 ? -5.705 3.045 1.405 1.00 90.94 177 PRO A N 1
ATOM 1427 C CA . PRO A 1 177 ? -5.166 3.922 2.435 1.00 90.94 177 PRO A CA 1
ATOM 1428 C C . PRO A 1 177 ? -3.742 4.356 2.055 1.00 90.94 177 PRO A C 1
ATOM 1430 O O . PRO A 1 177 ? -2.833 3.534 1.938 1.00 90.94 177 PRO A O 1
ATOM 1433 N N . ARG A 1 178 ? -3.539 5.654 1.827 1.00 84.56 178 ARG A N 1
ATOM 1434 C CA . ARG A 1 178 ? -2.239 6.248 1.476 1.00 84.56 178 ARG A CA 1
ATOM 1435 C C . ARG A 1 178 ? -1.400 6.579 2.707 1.00 84.56 178 ARG A C 1
ATOM 1437 O O . ARG A 1 178 ? -0.176 6.512 2.650 1.00 84.56 178 ARG A O 1
ATOM 1444 N N . LEU A 1 179 ? -2.059 6.919 3.812 1.00 83.00 179 LEU A N 1
ATOM 1445 C CA . LEU A 1 179 ? -1.430 7.294 5.077 1.00 83.00 179 LEU A CA 1
ATOM 1446 C C . LEU A 1 179 ? -1.684 6.232 6.151 1.00 83.00 179 LEU A C 1
ATOM 1448 O O . LEU A 1 179 ? -2.653 5.477 6.082 1.00 83.00 179 LEU A O 1
ATOM 1452 N N . SER A 1 180 ? -0.844 6.216 7.186 1.00 82.75 180 SER A N 1
ATOM 1453 C CA . SER A 1 180 ? -1.026 5.353 8.362 1.00 82.75 180 SER A CA 1
ATOM 1454 C C . SER A 1 180 ? -2.365 5.599 9.059 1.00 82.75 180 SER A C 1
ATOM 1456 O O . SER A 1 180 ? -3.042 4.650 9.436 1.00 82.75 180 SER A O 1
ATOM 1458 N N . ILE A 1 181 ? -2.785 6.863 9.170 1.00 84.56 181 ILE A N 1
ATOM 1459 C CA . ILE A 1 181 ? -4.065 7.235 9.783 1.00 84.56 181 ILE A CA 1
ATOM 1460 C C . ILE A 1 181 ? -5.270 6.750 8.964 1.00 84.56 181 ILE A C 1
ATOM 1462 O O . ILE A 1 181 ? -6.256 6.301 9.539 1.00 84.56 181 ILE A O 1
ATOM 1466 N N . GLU A 1 182 ? -5.157 6.740 7.631 1.00 89.06 182 GLU A N 1
ATOM 1467 C CA . GLU A 1 182 ? -6.185 6.191 6.738 1.00 89.06 182 GLU A CA 1
ATOM 1468 C C . GLU A 1 182 ? -6.279 4.663 6.859 1.00 89.06 182 GLU A C 1
ATOM 1470 O O . GLU A 1 182 ? -7.362 4.088 6.787 1.00 89.06 182 GLU A O 1
ATOM 1475 N N . MET A 1 183 ? -5.139 3.989 7.046 1.00 88.81 183 MET A N 1
ATOM 1476 C CA . MET A 1 183 ? -5.114 2.550 7.319 1.00 88.81 183 MET A CA 1
ATOM 1477 C C . MET A 1 183 ? -5.740 2.250 8.684 1.00 88.81 183 MET A C 1
ATOM 1479 O O . MET A 1 183 ? -6.519 1.308 8.814 1.00 88.81 183 MET A O 1
ATOM 1483 N N . LEU A 1 184 ? -5.428 3.060 9.698 1.00 87.00 184 LEU A N 1
ATOM 1484 C CA . LEU A 1 184 ? -5.978 2.900 11.038 1.00 87.00 184 LEU A CA 1
ATOM 1485 C C . LEU A 1 184 ? -7.496 3.121 11.057 1.00 87.00 184 LEU A C 1
ATOM 1487 O O . LEU A 1 184 ? -8.205 2.330 11.674 1.00 87.00 184 LEU A O 1
ATOM 1491 N N . SER A 1 185 ? -7.999 4.140 10.353 1.00 91.44 185 SER A N 1
ATOM 1492 C CA . SER A 1 185 ? -9.442 4.378 10.227 1.00 91.44 185 SER A CA 1
ATOM 1493 C C . SER A 1 185 ? -10.151 3.234 9.496 1.00 91.44 185 SER A C 1
ATOM 1495 O O . SER A 1 185 ? -11.228 2.821 9.923 1.00 91.44 185 SER A O 1
ATOM 1497 N N . LEU A 1 186 ? -9.526 2.642 8.470 1.00 93.19 186 LEU A N 1
ATOM 1498 C CA . LEU A 1 186 ? -10.050 1.453 7.789 1.00 93.19 186 LEU A CA 1
ATOM 1499 C C . LEU A 1 186 ? -10.127 0.233 8.720 1.00 93.19 186 LEU A C 1
ATOM 1501 O O . LEU A 1 186 ? -11.170 -0.415 8.788 1.00 93.19 186 LEU A O 1
ATOM 1505 N N . LEU A 1 187 ? -9.048 -0.081 9.445 1.00 91.56 187 LEU A N 1
ATOM 1506 C CA . LEU A 1 187 ? -9.028 -1.191 10.409 1.00 91.56 187 LEU A CA 1
ATOM 1507 C C . LEU A 1 187 ? -10.074 -0.981 11.511 1.00 91.56 187 LEU A C 1
ATOM 1509 O O . LEU A 1 187 ? -10.861 -1.880 11.801 1.00 91.56 187 LEU A O 1
ATOM 1513 N N . HIS A 1 188 ? -10.150 0.238 12.051 1.00 90.75 188 HIS A N 1
ATOM 1514 C CA . HIS A 1 188 ? -11.159 0.608 13.037 1.00 90.75 188 HIS A CA 1
ATOM 1515 C C . HIS A 1 188 ? -12.580 0.404 12.505 1.00 90.75 188 HIS A C 1
ATOM 1517 O O . HIS A 1 188 ? -13.425 -0.153 13.201 1.00 90.75 188 HIS A O 1
ATOM 1523 N N . TYR A 1 189 ? -12.844 0.813 11.262 1.00 93.94 189 TYR A N 1
ATOM 1524 C CA . TYR A 1 189 ? -14.142 0.631 10.621 1.00 93.94 189 TYR A CA 1
ATOM 1525 C C . TYR A 1 189 ? -14.507 -0.852 10.464 1.00 93.94 189 TYR A C 1
ATOM 1527 O O . TYR A 1 189 ? -15.639 -1.239 10.763 1.00 93.94 189 TYR A O 1
ATOM 1535 N N . ILE A 1 190 ? -13.559 -1.688 10.024 1.00 94.75 190 ILE A N 1
ATOM 1536 C CA . ILE A 1 190 ? -13.755 -3.138 9.870 1.00 94.75 190 ILE A CA 1
ATOM 1537 C C . ILE A 1 190 ? -14.119 -3.772 11.217 1.00 94.75 190 ILE A C 1
ATOM 1539 O O . ILE A 1 190 ? -15.113 -4.499 11.302 1.00 94.75 190 ILE A O 1
ATOM 1543 N N . ASP A 1 191 ? -13.376 -3.438 12.273 1.00 92.81 191 ASP A N 1
ATOM 1544 C CA . ASP A 1 191 ? -13.588 -3.983 13.614 1.00 92.81 191 ASP A CA 1
ATOM 1545 C C . ASP A 1 191 ? -14.901 -3.476 14.234 1.00 92.81 191 ASP A C 1
ATOM 1547 O O . ASP A 1 191 ? -15.687 -4.257 14.773 1.00 92.81 191 ASP A O 1
ATOM 1551 N N . GLN A 1 192 ? -15.200 -2.178 14.101 1.00 92.56 192 GLN A N 1
ATOM 1552 C CA . GLN A 1 192 ? -16.427 -1.565 14.619 1.00 92.56 192 GLN A CA 1
ATOM 1553 C C . GLN A 1 192 ? -17.682 -2.132 13.944 1.00 92.56 192 GLN A C 1
ATOM 1555 O O . GLN A 1 192 ? -18.718 -2.314 14.590 1.00 92.56 192 GLN A O 1
ATOM 1560 N N . LYS A 1 193 ? -17.612 -2.398 12.635 1.00 93.25 193 LYS A N 1
ATOM 1561 C CA . LYS A 1 193 ? -18.705 -3.002 11.861 1.00 93.25 193 LYS A CA 1
ATOM 1562 C C . LYS A 1 193 ? -18.701 -4.531 11.907 1.00 93.25 193 LYS A C 1
ATOM 1564 O O . LYS A 1 193 ? -19.625 -5.130 11.360 1.00 93.25 193 LYS A O 1
ATOM 1569 N N . ASN A 1 194 ? -17.724 -5.144 12.581 1.00 94.38 194 ASN A N 1
ATOM 1570 C CA . ASN A 1 194 ? -17.542 -6.590 12.683 1.00 94.38 194 ASN A CA 1
ATOM 1571 C C . ASN A 1 194 ? -17.558 -7.284 11.305 1.00 94.38 194 ASN A C 1
ATOM 1573 O O . ASN A 1 194 ? -18.275 -8.262 11.085 1.00 94.38 194 ASN A O 1
ATOM 1577 N N . ILE A 1 195 ? -16.808 -6.721 10.356 1.00 94.81 195 ILE A N 1
ATOM 1578 C CA . ILE A 1 195 ? -16.692 -7.227 8.985 1.00 94.81 195 ILE A CA 1
ATOM 1579 C C . ILE A 1 195 ? -15.645 -8.342 8.949 1.00 94.81 195 ILE A C 1
ATOM 1581 O O . ILE A 1 195 ? -14.615 -8.269 9.618 1.00 94.81 195 ILE A O 1
ATOM 1585 N N . SER A 1 196 ? -15.899 -9.390 8.163 1.00 94.38 196 SER A N 1
ATOM 1586 C CA . SER A 1 196 ? -14.947 -10.491 8.026 1.00 94.38 196 SER A CA 1
ATOM 1587 C C . SER A 1 196 ? -13.719 -10.057 7.233 1.00 94.38 196 SER A C 1
ATOM 1589 O O . SER A 1 196 ? -13.826 -9.537 6.126 1.00 94.38 196 SER A O 1
ATOM 1591 N N . TYR A 1 197 ? -12.541 -10.361 7.765 1.00 93.75 197 TYR A N 1
ATOM 1592 C CA . TYR A 1 197 ? -11.307 -10.341 6.991 1.00 93.75 197 TYR A CA 1
ATOM 1593 C C . TYR A 1 197 ? -11.254 -11.553 6.036 1.00 93.75 197 TYR A C 1
ATOM 1595 O O . TYR A 1 197 ? -11.855 -12.593 6.337 1.00 93.75 197 TYR A O 1
ATOM 1603 N N . PRO A 1 198 ? -10.499 -11.474 4.926 1.00 94.94 198 PRO A N 1
ATOM 1604 C CA . PRO A 1 198 ? -9.765 -10.299 4.446 1.00 94.94 198 PRO A CA 1
ATOM 1605 C C . PRO A 1 198 ? -10.640 -9.307 3.660 1.00 94.94 198 PRO A C 1
ATOM 1607 O O . PRO A 1 198 ? -11.717 -9.661 3.190 1.00 94.94 198 PRO A O 1
ATOM 1610 N N . VAL A 1 199 ? -10.166 -8.067 3.498 1.00 96.31 199 VAL A N 1
ATOM 1611 C CA . VAL A 1 199 ? -10.870 -7.000 2.758 1.00 96.31 199 VAL A CA 1
ATOM 1612 C C . VAL A 1 199 ? -9.991 -6.458 1.633 1.00 96.31 199 VAL A C 1
ATOM 1614 O O . VAL A 1 199 ? -8.866 -6.029 1.874 1.00 96.31 199 VAL A O 1
ATOM 1617 N N . TRP A 1 200 ? -10.491 -6.444 0.399 1.00 96.31 200 TRP A N 1
ATOM 1618 C CA . TRP A 1 200 ? -9.791 -5.876 -0.750 1.00 96.31 200 TRP A CA 1
ATOM 1619 C C . TRP A 1 200 ? -9.580 -4.367 -0.609 1.00 96.31 200 TRP A C 1
ATOM 1621 O O . TRP A 1 200 ? -10.505 -3.631 -0.263 1.00 96.31 200 TRP A O 1
ATOM 1631 N N . ILE A 1 201 ? -8.386 -3.913 -0.979 1.00 95.00 201 ILE A N 1
ATOM 1632 C CA . ILE A 1 201 ? -8.033 -2.504 -1.193 1.00 95.00 201 ILE A CA 1
ATOM 1633 C C . ILE A 1 201 ? -7.457 -2.349 -2.598 1.00 95.00 201 ILE A C 1
ATOM 1635 O O . ILE A 1 201 ? -6.940 -3.313 -3.158 1.00 95.00 201 ILE A O 1
ATOM 1639 N N . ASP A 1 202 ? -7.551 -1.158 -3.186 1.00 94.19 202 ASP A N 1
ATOM 1640 C CA . ASP A 1 202 ? -7.155 -0.909 -4.579 1.00 94.19 202 ASP A CA 1
ATOM 1641 C C . ASP A 1 202 ? -5.630 -0.855 -4.761 1.00 94.19 202 ASP A C 1
ATOM 1643 O O . ASP A 1 202 ? -5.045 0.203 -4.989 1.00 94.19 202 ASP A O 1
ATOM 1647 N N . VAL A 1 203 ? -4.979 -2.012 -4.614 1.00 92.31 203 VAL A N 1
ATOM 1648 C CA . VAL A 1 203 ? -3.552 -2.205 -4.876 1.00 92.31 203 VAL A CA 1
ATOM 1649 C C . VAL A 1 203 ? -3.325 -3.563 -5.525 1.00 92.31 203 VAL A C 1
ATOM 1651 O O . VAL A 1 203 ? -3.764 -4.596 -5.010 1.00 92.31 203 VAL A O 1
ATOM 1654 N N . ASN A 1 204 ? -2.607 -3.564 -6.644 1.00 91.06 204 ASN A N 1
ATOM 1655 C CA . ASN A 1 204 ? -2.207 -4.786 -7.326 1.00 91.06 204 ASN A CA 1
ATOM 1656 C C . ASN A 1 204 ? -0.894 -4.620 -8.101 1.00 91.06 204 ASN A C 1
ATOM 1658 O O . ASN A 1 204 ? -0.463 -3.505 -8.378 1.00 91.06 204 ASN A O 1
ATOM 1662 N N . ASP A 1 205 ? -0.305 -5.760 -8.452 1.00 87.88 205 ASP A N 1
ATOM 1663 C CA . ASP A 1 205 ? 0.874 -5.923 -9.310 1.00 87.88 205 ASP A CA 1
ATOM 1664 C C . ASP A 1 205 ? 0.540 -6.868 -10.494 1.00 87.88 205 ASP A C 1
ATOM 1666 O O . ASP A 1 205 ? 1.265 -7.809 -10.826 1.00 87.88 205 ASP A O 1
ATOM 1670 N N . VAL A 1 206 ? -0.649 -6.712 -11.093 1.00 85.06 206 VAL A N 1
ATOM 1671 C CA . VAL A 1 206 ? -1.120 -7.634 -12.146 1.00 85.06 206 VAL A CA 1
ATOM 1672 C C . VAL A 1 206 ? -0.515 -7.288 -13.509 1.00 85.06 206 VAL A C 1
ATOM 1674 O O . VAL A 1 206 ? -0.089 -8.185 -14.241 1.00 85.06 206 VAL A O 1
ATOM 1677 N N . THR A 1 207 ? -0.458 -6.002 -13.863 1.00 80.19 207 THR A N 1
ATOM 1678 C CA . THR A 1 207 ? 0.000 -5.542 -15.187 1.00 80.19 207 THR A CA 1
ATOM 1679 C C . THR A 1 207 ? 1.513 -5.581 -15.356 1.00 80.19 207 THR A C 1
ATOM 1681 O O . THR A 1 207 ? 2.010 -5.985 -16.411 1.00 80.19 207 THR A O 1
ATOM 1684 N N . VAL A 1 208 ? 2.262 -5.144 -14.342 1.00 75.50 208 VAL A N 1
ATOM 1685 C CA . VAL A 1 208 ? 3.706 -4.910 -14.431 1.00 75.50 208 VAL A CA 1
ATOM 1686 C C . VAL A 1 208 ? 4.390 -5.485 -13.210 1.00 75.50 208 VAL A C 1
ATOM 1688 O O . VAL A 1 208 ? 4.511 -4.778 -12.234 1.00 75.50 208 VAL A O 1
ATOM 1691 N N . THR A 1 209 ? 4.905 -6.713 -13.312 1.00 78.75 209 THR A N 1
ATOM 1692 C CA . THR A 1 209 ? 5.569 -7.414 -12.196 1.00 78.75 209 THR A CA 1
ATOM 1693 C C . THR A 1 209 ? 6.534 -6.532 -11.397 1.00 78.75 209 THR A C 1
ATOM 1695 O O . THR A 1 209 ? 7.385 -5.857 -11.980 1.00 78.75 209 THR A O 1
ATOM 1698 N N . ASP A 1 210 ? 6.401 -6.626 -10.073 1.00 77.50 210 ASP A N 1
ATOM 1699 C CA . ASP A 1 210 ? 7.080 -5.847 -9.040 1.00 77.50 210 ASP A CA 1
ATOM 1700 C C . ASP A 1 210 ? 6.717 -4.349 -9.053 1.00 77.50 210 ASP A C 1
ATOM 1702 O O . ASP A 1 210 ? 7.459 -3.518 -8.527 1.00 77.50 210 ASP A O 1
ATOM 1706 N N . CYS A 1 211 ? 5.552 -3.994 -9.611 1.00 83.00 211 CYS A N 1
ATOM 1707 C CA . CYS A 1 211 ? 5.004 -2.644 -9.562 1.00 83.00 211 CYS A CA 1
ATOM 1708 C C . CYS A 1 211 ? 3.598 -2.623 -8.957 1.00 83.00 211 CYS A C 1
ATOM 1710 O O . CYS A 1 211 ? 2.588 -2.766 -9.645 1.00 83.00 211 CYS A O 1
ATOM 1712 N N . PHE A 1 212 ? 3.536 -2.356 -7.653 1.00 87.25 212 PHE A N 1
ATOM 1713 C CA . PHE A 1 212 ? 2.272 -2.145 -6.960 1.00 87.25 212 PHE A CA 1
ATOM 1714 C C . PHE A 1 212 ? 1.703 -0.762 -7.273 1.00 87.25 212 PHE A C 1
ATOM 1716 O O . PHE A 1 212 ? 2.339 0.268 -7.013 1.00 87.25 212 PHE A O 1
ATOM 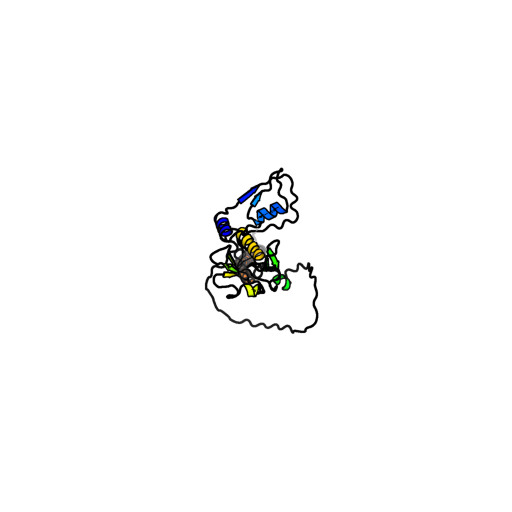1723 N N . VAL A 1 213 ? 0.491 -0.754 -7.823 1.00 89.12 213 VAL A N 1
ATOM 1724 C CA . VAL A 1 213 ? -0.236 0.445 -8.249 1.00 89.12 213 VAL A CA 1
ATOM 1725 C C . VAL A 1 213 ? -1.697 0.394 -7.823 1.00 89.12 213 VAL A C 1
ATOM 1727 O O . VAL A 1 213 ? -2.253 -0.677 -7.581 1.00 89.12 213 VAL A O 1
ATOM 1730 N N . SER A 1 214 ? -2.304 1.577 -7.740 1.00 90.69 214 SER A N 1
ATOM 1731 C CA . SER A 1 214 ? -3.749 1.766 -7.605 1.00 90.69 214 SER A CA 1
ATOM 1732 C C . SER A 1 214 ? -4.347 2.251 -8.925 1.00 90.69 214 SER A C 1
ATOM 1734 O O . SER A 1 214 ? -3.626 2.710 -9.813 1.00 90.69 214 SER A O 1
ATOM 1736 N N . GLY A 1 215 ? -5.668 2.166 -9.058 1.00 86.25 215 GLY A N 1
ATOM 1737 C CA . GLY A 1 215 ? -6.383 2.455 -10.300 1.00 86.25 215 GLY A CA 1
ATOM 1738 C C . GLY A 1 215 ? -6.895 1.207 -11.014 1.00 86.25 215 GLY A C 1
ATOM 1739 O O . GLY A 1 215 ? -7.187 1.280 -12.207 1.00 86.25 215 GLY A O 1
ATOM 1740 N N . GLY A 1 216 ? -7.030 0.084 -10.303 1.00 86.44 216 GLY A N 1
ATOM 1741 C CA . GLY A 1 216 ? -7.587 -1.152 -10.838 1.00 86.44 216 GLY A CA 1
ATOM 1742 C C . GLY A 1 216 ? -6.578 -2.099 -11.495 1.00 86.44 216 GLY A C 1
ATOM 1743 O O . GLY A 1 216 ? -5.375 -1.832 -11.548 1.00 86.44 216 GLY A O 1
ATOM 1744 N N . PRO A 1 217 ? -7.066 -3.238 -12.017 1.00 84.31 217 PRO A N 1
ATOM 1745 C CA . PRO A 1 217 ? -6.233 -4.358 -12.467 1.00 84.31 217 PRO A CA 1
ATOM 1746 C C . PRO A 1 217 ? -5.436 -4.093 -13.747 1.00 84.31 217 PRO A C 1
ATOM 1748 O O . PRO A 1 217 ? -4.592 -4.907 -14.106 1.00 84.31 217 PRO A O 1
ATOM 1751 N N . TYR A 1 218 ? -5.729 -2.992 -14.445 1.00 83.44 218 TYR A N 1
ATOM 1752 C CA . TYR A 1 218 ? -5.076 -2.592 -15.693 1.00 83.44 218 TYR A CA 1
ATOM 1753 C C . TYR A 1 218 ? -4.288 -1.281 -15.559 1.00 83.44 218 TYR A C 1
ATOM 1755 O O . TYR A 1 218 ? -3.908 -0.691 -16.566 1.00 83.44 218 TYR A O 1
ATOM 1763 N N . ALA A 1 219 ? -4.047 -0.813 -14.331 1.00 84.12 219 ALA A N 1
ATOM 1764 C CA . ALA A 1 219 ? -3.291 0.410 -14.098 1.00 84.12 219 ALA A CA 1
ATOM 1765 C C . ALA A 1 219 ? -1.849 0.293 -14.624 1.00 84.12 219 ALA A C 1
ATOM 1767 O O . ALA A 1 219 ? -1.189 -0.743 -14.492 1.00 84.12 219 ALA A O 1
ATOM 1768 N N . GLU A 1 220 ? -1.357 1.374 -15.230 1.00 82.06 220 GLU A N 1
ATOM 1769 C CA . GLU A 1 220 ? 0.018 1.4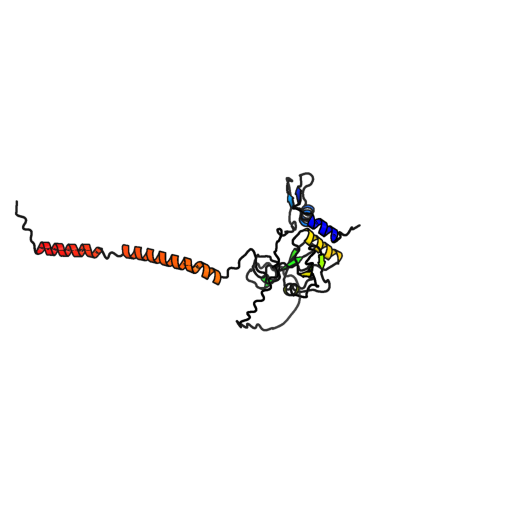64 -15.716 1.00 82.06 220 GLU A CA 1
ATOM 1770 C C . GLU A 1 220 ? 0.985 1.824 -14.586 1.00 82.06 220 GLU A C 1
ATOM 1772 O O . GLU A 1 220 ? 0.673 2.613 -13.694 1.00 82.06 220 GLU A O 1
ATOM 1777 N N . CYS A 1 221 ? 2.201 1.283 -14.652 1.00 83.00 221 CYS A N 1
ATOM 1778 C CA . CYS A 1 221 ? 3.230 1.563 -13.663 1.00 83.00 221 CYS A CA 1
ATOM 1779 C C . CYS A 1 221 ? 3.876 2.946 -13.882 1.00 83.00 221 CYS A C 1
ATOM 1781 O O . CYS A 1 221 ? 4.586 3.138 -14.874 1.00 83.00 221 CYS A O 1
ATOM 1783 N N . PRO A 1 222 ? 3.740 3.910 -12.948 1.00 78.81 222 PRO A N 1
ATOM 1784 C CA . PRO A 1 222 ? 4.271 5.259 -13.147 1.00 78.81 222 PRO A CA 1
ATOM 1785 C C . PRO A 1 222 ? 5.802 5.330 -13.039 1.00 78.81 222 PRO A C 1
ATOM 1787 O O . PRO A 1 222 ? 6.414 6.257 -13.570 1.00 78.81 222 PRO A O 1
ATOM 1790 N N . TYR A 1 223 ? 6.433 4.367 -12.358 1.00 71.69 223 TYR A N 1
ATOM 1791 C CA . TYR A 1 223 ? 7.884 4.325 -12.135 1.00 71.69 223 TYR A CA 1
ATOM 1792 C C . TYR A 1 223 ? 8.615 3.254 -12.956 1.00 71.69 223 TYR A C 1
ATOM 1794 O O . TYR A 1 223 ? 9.845 3.248 -12.984 1.00 71.69 223 TYR A O 1
ATOM 1802 N N . GLN A 1 224 ? 7.894 2.403 -13.690 1.00 67.31 224 GLN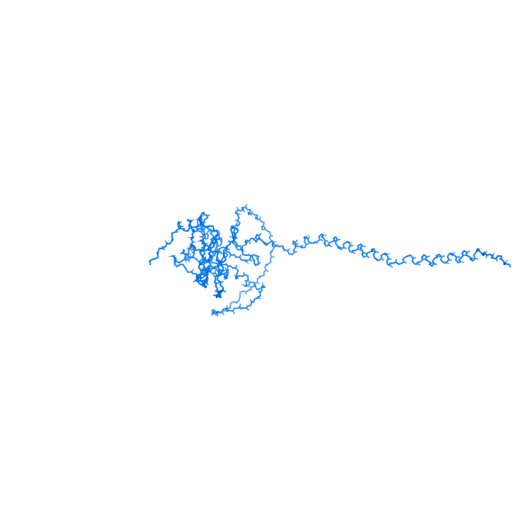 A N 1
ATOM 1803 C CA . GLN A 1 224 ? 8.475 1.395 -14.573 1.00 67.31 224 GLN A CA 1
ATOM 1804 C C . GLN A 1 224 ? 7.811 1.481 -15.940 1.00 67.31 224 GLN A C 1
ATOM 1806 O O . GLN A 1 224 ? 6.706 0.994 -16.156 1.00 67.31 224 GLN A O 1
ATOM 1811 N N . LYS A 1 225 ? 8.509 2.089 -16.902 1.00 62.75 225 LYS A N 1
ATOM 1812 C CA . LYS A 1 225 ? 8.058 2.045 -18.293 1.00 62.75 225 LYS A CA 1
ATOM 1813 C C . LYS A 1 225 ? 8.231 0.623 -18.804 1.00 62.75 225 LYS A C 1
ATOM 1815 O O . LYS A 1 225 ? 9.357 0.150 -18.966 1.00 62.75 225 LYS A O 1
ATOM 1820 N N . THR A 1 226 ? 7.125 -0.050 -19.080 1.00 61.25 226 THR A N 1
ATOM 1821 C CA . THR A 1 226 ? 7.116 -1.336 -19.772 1.00 61.25 226 THR A CA 1
ATOM 1822 C C . THR A 1 226 ? 7.568 -1.131 -21.214 1.00 61.25 226 THR A C 1
ATOM 1824 O O . THR A 1 226 ? 6.794 -0.847 -22.124 1.00 61.25 226 THR A O 1
ATOM 1827 N N . ILE A 1 227 ? 8.873 -1.250 -21.456 1.00 64.44 227 ILE A N 1
ATOM 1828 C CA . ILE A 1 227 ? 9.390 -1.244 -22.823 1.00 64.44 227 ILE A CA 1
ATOM 1829 C C . ILE A 1 227 ? 9.168 -2.644 -23.392 1.00 64.44 227 ILE A C 1
ATOM 1831 O O . ILE A 1 227 ? 9.855 -3.598 -23.029 1.00 64.44 227 ILE A O 1
ATOM 1835 N N . THR A 1 228 ? 8.205 -2.780 -24.301 1.00 71.38 228 THR A N 1
ATOM 1836 C CA . THR A 1 228 ? 8.023 -4.034 -25.039 1.00 71.38 228 THR A CA 1
ATOM 1837 C C . THR A 1 228 ? 9.275 -4.340 -25.869 1.00 71.38 228 THR A C 1
ATOM 1839 O O . THR A 1 228 ? 10.012 -3.438 -26.281 1.00 71.38 228 THR A O 1
ATOM 1842 N N . ARG A 1 229 ? 9.527 -5.622 -26.171 1.00 74.56 229 ARG A N 1
ATOM 1843 C CA . ARG A 1 229 ? 10.687 -6.031 -26.992 1.00 74.56 229 ARG A CA 1
ATOM 1844 C C . ARG A 1 229 ? 10.736 -5.302 -28.340 1.00 74.56 229 ARG A C 1
ATOM 1846 O O . ARG A 1 229 ? 11.816 -4.972 -28.820 1.00 74.56 229 ARG A O 1
ATOM 1853 N N . LEU A 1 230 ? 9.569 -5.017 -28.919 1.00 80.31 230 LEU A N 1
ATOM 1854 C CA . LEU A 1 230 ? 9.416 -4.264 -30.164 1.00 80.31 230 LEU A CA 1
ATOM 1855 C C . LEU A 1 230 ? 9.844 -2.800 -30.008 1.00 80.31 230 LEU A C 1
ATOM 1857 O O . LEU A 1 230 ? 10.590 -2.289 -30.844 1.00 80.31 230 LEU A O 1
ATOM 1861 N N . THR A 1 231 ? 9.427 -2.137 -28.929 1.00 80.50 231 THR A N 1
ATOM 1862 C CA . THR A 1 231 ? 9.835 -0.757 -28.635 1.00 80.50 231 THR A CA 1
ATOM 1863 C C . THR A 1 231 ? 11.335 -0.677 -28.354 1.00 80.50 231 THR A C 1
ATOM 1865 O O . THR A 1 231 ? 12.009 0.207 -28.878 1.00 80.50 231 THR A O 1
ATOM 1868 N N . LEU A 1 232 ? 11.892 -1.647 -27.623 1.00 84.62 232 LEU A N 1
ATOM 1869 C CA . LEU A 1 232 ? 13.332 -1.729 -27.374 1.00 84.62 232 LEU A CA 1
ATOM 1870 C C . LEU A 1 232 ? 14.115 -1.925 -28.679 1.00 84.62 232 LEU A C 1
ATOM 1872 O O . LEU A 1 232 ? 15.090 -1.216 -28.922 1.00 84.62 232 LEU A O 1
ATOM 1876 N N . ALA A 1 233 ? 13.664 -2.826 -29.556 1.00 84.00 233 ALA A N 1
ATOM 1877 C CA . ALA A 1 233 ? 14.290 -3.041 -30.859 1.00 84.00 233 ALA A CA 1
ATOM 1878 C C . ALA A 1 233 ? 14.272 -1.768 -31.722 1.00 84.00 233 ALA A C 1
ATOM 1880 O O . ALA A 1 233 ? 15.291 -1.426 -32.319 1.00 84.00 233 ALA A O 1
ATOM 1881 N N . LYS A 1 234 ? 13.159 -1.021 -31.736 1.00 86.44 234 LYS A N 1
ATOM 1882 C CA . LYS A 1 234 ? 13.063 0.272 -32.439 1.00 86.44 234 LYS A CA 1
ATOM 1883 C C . LYS A 1 234 ? 14.028 1.322 -31.880 1.00 86.44 234 LYS A C 1
ATOM 1885 O O . LYS A 1 234 ? 14.585 2.091 -32.657 1.00 86.44 234 LYS A O 1
ATOM 1890 N N . LEU A 1 235 ? 14.251 1.340 -30.566 1.00 87.31 235 LEU A N 1
ATOM 1891 C CA . LEU A 1 235 ? 15.174 2.278 -29.918 1.00 87.31 235 LEU A CA 1
ATOM 1892 C C . LEU A 1 235 ? 16.651 1.940 -30.185 1.00 87.31 235 LEU A C 1
ATOM 1894 O O . LEU A 1 235 ? 17.467 2.845 -30.343 1.00 87.31 235 LEU A O 1
ATOM 1898 N N . VAL A 1 236 ? 17.003 0.653 -30.259 1.00 92.50 236 VAL A N 1
ATOM 1899 C CA . VAL A 1 236 ? 18.396 0.192 -30.421 1.00 92.50 236 VAL A CA 1
ATOM 1900 C C . VAL A 1 236 ? 18.812 0.057 -31.893 1.00 92.50 236 VAL A C 1
ATOM 1902 O O . VAL A 1 236 ? 19.988 0.215 -32.222 1.00 92.50 236 VAL A O 1
ATOM 1905 N N . ALA A 1 237 ? 17.874 -0.202 -32.809 1.00 92.62 237 ALA A N 1
ATOM 1906 C CA . ALA A 1 237 ? 18.188 -0.449 -34.217 1.00 92.62 237 ALA A CA 1
ATOM 1907 C C . ALA A 1 237 ? 19.009 0.668 -34.904 1.00 92.62 237 ALA A C 1
ATOM 1909 O O . ALA A 1 237 ? 19.973 0.327 -35.594 1.00 92.62 237 ALA A O 1
ATOM 1910 N N . PRO A 1 238 ? 18.725 1.976 -34.721 1.00 93.06 238 PRO A N 1
ATOM 1911 C CA . PRO A 1 238 ? 19.469 3.028 -35.415 1.00 93.06 238 PRO A CA 1
ATOM 1912 C C . PRO A 1 238 ? 20.949 3.072 -35.017 1.00 93.06 238 PRO A C 1
ATOM 1914 O O . PRO A 1 238 ? 21.821 3.162 -35.882 1.00 93.06 238 PRO A O 1
ATOM 1917 N N . SER A 1 239 ? 21.252 2.959 -33.719 1.00 93.38 239 SER A N 1
ATOM 1918 C CA . SER A 1 239 ? 22.634 2.974 -33.224 1.00 93.38 239 SER A CA 1
ATOM 1919 C C . SER A 1 239 ? 23.390 1.709 -33.625 1.00 93.38 239 SER A C 1
ATOM 1921 O O . SER A 1 239 ? 24.557 1.787 -34.010 1.00 93.38 239 SER A O 1
ATOM 1923 N N . PHE A 1 240 ? 22.716 0.557 -33.622 1.00 95.25 240 PHE A N 1
ATOM 1924 C CA . PHE A 1 240 ? 23.292 -0.707 -34.070 1.00 95.25 240 PHE A CA 1
ATOM 1925 C C . PHE A 1 240 ? 23.668 -0.684 -35.559 1.00 95.25 240 PHE A C 1
ATOM 1927 O O . PHE A 1 240 ? 24.776 -1.082 -35.912 1.00 95.25 240 PHE A O 1
ATOM 1934 N N . ILE A 1 241 ? 22.800 -0.159 -36.433 1.00 96.00 241 ILE A N 1
ATOM 1935 C CA . ILE A 1 241 ? 23.085 -0.036 -37.875 1.00 96.00 241 ILE A CA 1
ATOM 1936 C C . ILE A 1 241 ? 24.308 0.857 -38.113 1.00 96.00 241 ILE A C 1
ATOM 1938 O O . ILE A 1 241 ? 25.196 0.493 -38.885 1.00 96.00 241 ILE A O 1
ATOM 1942 N N . VAL A 1 242 ? 24.394 1.996 -37.419 1.00 96.25 242 VAL A N 1
ATOM 1943 C CA . VAL A 1 242 ? 25.552 2.899 -37.515 1.00 96.25 242 VAL A CA 1
ATOM 1944 C C . VAL A 1 242 ? 26.828 2.207 -37.029 1.00 96.25 242 VAL A C 1
ATOM 1946 O O . VAL A 1 242 ? 27.858 2.285 -37.700 1.00 96.25 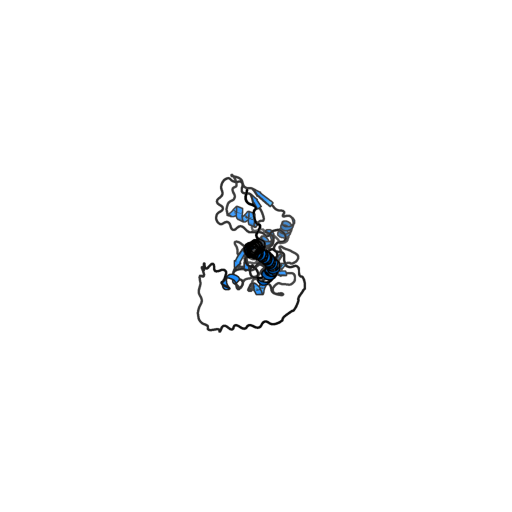242 VAL A O 1
ATOM 1949 N N . ALA A 1 243 ? 26.769 1.480 -35.911 1.00 96.06 243 ALA A N 1
ATOM 1950 C CA . ALA A 1 243 ? 27.910 0.730 -35.392 1.00 96.06 243 ALA A CA 1
ATOM 1951 C C . ALA A 1 243 ? 28.389 -0.348 -36.379 1.00 96.06 243 ALA A C 1
ATOM 1953 O O . ALA A 1 243 ? 29.586 -0.445 -36.649 1.00 96.06 243 ALA A O 1
ATOM 1954 N N . VAL A 1 244 ? 27.468 -1.113 -36.974 1.00 96.50 244 VAL A N 1
ATOM 1955 C CA . VAL A 1 244 ? 27.783 -2.111 -38.010 1.00 96.50 244 VAL A CA 1
ATOM 1956 C C . VAL A 1 244 ? 28.414 -1.447 -39.233 1.00 96.50 244 VAL A C 1
ATOM 1958 O O . VAL A 1 244 ? 29.406 -1.953 -39.757 1.00 96.50 244 VAL A O 1
ATOM 1961 N N . PHE A 1 245 ? 27.902 -0.292 -39.661 1.00 96.62 245 PHE A N 1
ATOM 1962 C CA . PHE A 1 245 ? 28.467 0.448 -40.786 1.00 96.62 245 PHE A CA 1
ATOM 1963 C C . PHE A 1 245 ? 29.905 0.902 -40.498 1.00 96.62 245 PHE A C 1
ATOM 1965 O O . PHE A 1 245 ? 30.801 0.637 -41.298 1.00 96.62 245 PHE A O 1
ATOM 1972 N N . ILE A 1 246 ? 30.166 1.484 -39.325 1.00 96.12 246 ILE A N 1
ATOM 1973 C CA . ILE A 1 246 ? 31.515 1.900 -38.906 1.00 96.12 246 ILE A CA 1
ATOM 1974 C C . ILE A 1 246 ? 32.468 0.698 -38.826 1.00 96.12 246 ILE A C 1
ATOM 1976 O O . ILE A 1 246 ? 33.579 0.760 -39.354 1.00 96.12 246 ILE A O 1
ATOM 1980 N N . LEU A 1 247 ? 32.035 -0.414 -38.224 1.00 95.56 247 LEU A N 1
ATOM 1981 C CA . LEU A 1 247 ? 32.834 -1.641 -38.152 1.00 95.56 247 LEU A CA 1
ATOM 1982 C C . LEU A 1 247 ? 33.125 -2.216 -39.542 1.00 95.56 247 LEU A C 1
ATOM 1984 O O . LEU A 1 247 ? 34.235 -2.690 -39.785 1.00 95.56 247 LEU A O 1
ATOM 1988 N N . SER A 1 248 ? 32.168 -2.134 -40.471 1.00 94.44 248 SER A N 1
ATOM 1989 C CA . SER A 1 248 ? 32.363 -2.568 -41.856 1.00 94.44 248 SER A CA 1
ATOM 1990 C C . SER A 1 248 ? 33.387 -1.699 -42.591 1.00 94.44 248 SER A C 1
ATOM 1992 O O . SER A 1 248 ? 34.274 -2.241 -43.248 1.00 94.44 248 SER A O 1
ATOM 1994 N N . LEU A 1 249 ? 33.343 -0.372 -42.419 1.00 93.94 249 LEU A N 1
ATOM 1995 C CA . LEU A 1 249 ? 34.327 0.547 -42.997 1.00 93.94 249 LEU A CA 1
ATOM 1996 C C . LEU A 1 249 ? 35.727 0.289 -42.435 1.00 93.94 249 LEU A C 1
ATOM 1998 O O . LEU A 1 249 ? 36.689 0.209 -43.197 1.00 93.94 249 LEU A O 1
ATOM 2002 N N . TRP A 1 250 ? 35.838 0.086 -41.121 1.00 94.06 250 TRP A N 1
ATOM 2003 C CA . TRP A 1 250 ? 37.102 -0.256 -40.470 1.00 94.06 250 TRP A CA 1
ATOM 2004 C C . TRP A 1 250 ? 37.663 -1.597 -40.966 1.00 94.06 250 TRP A C 1
ATOM 2006 O O . TRP A 1 250 ? 38.858 -1.726 -41.247 1.00 94.06 250 TRP A O 1
ATOM 2016 N N . PHE A 1 251 ? 36.798 -2.600 -41.131 1.00 91.75 251 PHE A N 1
ATOM 2017 C CA . PHE A 1 251 ? 37.186 -3.898 -41.674 1.00 91.75 251 PHE A CA 1
ATOM 2018 C C . PHE A 1 251 ? 37.641 -3.798 -43.137 1.00 91.75 251 PHE A C 1
ATOM 2020 O O . PHE A 1 251 ? 38.674 -4.367 -43.496 1.00 91.75 251 PHE A O 1
ATOM 2027 N N . LEU A 1 252 ? 36.923 -3.038 -43.971 1.00 89.25 252 LEU A N 1
ATOM 2028 C CA . LEU A 1 252 ? 37.295 -2.778 -45.363 1.00 89.25 252 LEU A CA 1
ATOM 2029 C C . LEU A 1 252 ? 38.633 -2.044 -45.460 1.00 89.25 252 LEU A C 1
ATOM 2031 O O . LEU A 1 252 ? 39.476 -2.431 -46.265 1.00 89.25 252 LEU A O 1
ATOM 2035 N N . GLU A 1 253 ? 38.872 -1.042 -44.615 1.00 87.12 253 GLU A N 1
ATOM 2036 C CA . GLU A 1 253 ? 40.158 -0.347 -44.552 1.00 87.12 253 GLU A CA 1
ATOM 2037 C C . GLU A 1 253 ? 41.297 -1.322 -44.231 1.00 87.12 253 GLU A C 1
ATOM 2039 O O . GLU A 1 253 ? 42.336 -1.322 -44.898 1.00 87.12 253 GLU A O 1
ATOM 2044 N N . LYS A 1 254 ? 41.091 -2.203 -43.246 1.00 83.81 254 LYS A N 1
ATOM 2045 C CA . LYS A 1 254 ? 42.073 -3.226 -42.886 1.00 83.81 254 LYS A CA 1
ATOM 2046 C C . LYS A 1 254 ? 42.314 -4.197 -44.041 1.00 83.81 254 LYS A C 1
ATOM 2048 O O . LYS A 1 254 ? 43.466 -4.497 -44.341 1.00 83.81 254 LYS A O 1
ATOM 2053 N N . PHE A 1 255 ? 41.266 -4.647 -44.727 1.00 79.88 255 PHE A N 1
ATOM 2054 C CA . PHE A 1 255 ? 41.392 -5.565 -45.860 1.00 79.88 255 PHE A CA 1
ATOM 2055 C C . PHE A 1 255 ? 42.098 -4.915 -47.059 1.00 79.88 255 PHE A C 1
ATOM 2057 O O . PHE A 1 255 ? 42.973 -5.531 -47.662 1.00 79.88 255 PHE A O 1
ATOM 2064 N N . LEU A 1 256 ? 41.795 -3.650 -47.366 1.00 73.88 256 LEU A N 1
ATOM 2065 C CA . LEU A 1 256 ? 42.458 -2.884 -48.426 1.00 73.88 256 LEU A CA 1
ATOM 2066 C C . LEU A 1 256 ? 43.927 -2.579 -48.102 1.00 73.88 256 LEU A C 1
ATOM 2068 O O . LEU A 1 256 ? 44.763 -2.631 -49.000 1.00 73.88 256 LEU A O 1
ATOM 2072 N N . ARG A 1 257 ? 44.268 -2.302 -46.835 1.00 67.75 257 ARG A N 1
ATOM 2073 C CA . ARG A 1 257 ? 45.670 -2.134 -46.407 1.00 67.75 257 ARG A CA 1
ATOM 2074 C C . ARG A 1 257 ? 46.447 -3.452 -46.421 1.00 67.75 257 ARG A C 1
ATOM 2076 O O . ARG A 1 257 ? 47.641 -3.439 -46.710 1.00 67.75 257 ARG A O 1
ATOM 2083 N N . VAL A 1 258 ? 45.798 -4.572 -46.094 1.00 64.38 258 VAL A N 1
ATOM 2084 C CA . VAL A 1 258 ? 46.442 -5.896 -46.028 1.00 64.38 258 VAL A CA 1
ATOM 2085 C C . VAL A 1 258 ? 46.543 -6.558 -47.408 1.00 64.38 258 VAL A C 1
ATOM 2087 O O . VAL A 1 258 ? 47.492 -7.306 -47.626 1.00 64.38 258 VAL A O 1
ATOM 2090 N N . ASN A 1 259 ? 45.652 -6.258 -48.362 1.00 57.84 259 ASN A N 1
ATOM 2091 C CA . ASN A 1 259 ? 45.759 -6.754 -49.736 1.00 57.84 259 ASN A CA 1
ATOM 2092 C C . ASN A 1 259 ? 46.924 -6.081 -50.480 1.00 57.84 259 ASN A C 1
ATOM 2094 O O . ASN A 1 259 ? 46.856 -4.901 -50.836 1.00 57.84 259 ASN A O 1
ATOM 2098 N N . PRO A 1 260 ? 47.999 -6.817 -50.804 1.00 58.53 260 PRO A N 1
ATOM 2099 C CA . PRO A 1 260 ? 49.202 -6.229 -51.346 1.00 58.53 260 PRO A CA 1
ATOM 2100 C C . PRO A 1 260 ? 49.103 -6.103 -52.873 1.00 58.53 260 PRO A C 1
ATOM 2102 O O . PRO A 1 260 ? 49.940 -6.642 -53.598 1.00 58.53 260 PRO A O 1
ATOM 2105 N N . VAL A 1 261 ? 48.136 -5.335 -53.389 1.00 52.84 261 VAL A N 1
ATOM 2106 C CA . VAL A 1 261 ? 48.123 -4.919 -54.812 1.00 52.84 261 VAL A CA 1
ATOM 2107 C C . VAL A 1 261 ? 49.404 -4.134 -55.168 1.00 52.84 261 VAL A C 1
ATOM 2109 O O . VAL A 1 261 ? 49.846 -4.121 -56.314 1.00 52.84 261 VAL A O 1
ATOM 2112 N N . GLN A 1 262 ? 50.103 -3.583 -54.169 1.00 53.06 262 GLN A N 1
ATOM 2113 C CA . GLN A 1 262 ? 51.415 -2.940 -54.313 1.00 53.06 262 GLN A CA 1
ATOM 2114 C C . GLN A 1 262 ? 52.611 -3.919 -54.428 1.00 53.06 262 GLN A C 1
ATOM 2116 O O . GLN A 1 262 ? 53.717 -3.475 -54.742 1.00 53.06 262 GLN A O 1
ATOM 2121 N N . THR A 1 263 ? 52.465 -5.238 -54.217 1.00 53.78 263 THR A N 1
ATOM 2122 C CA . THR A 1 263 ? 53.622 -6.164 -54.345 1.00 53.78 263 THR A CA 1
ATOM 2123 C C . THR A 1 263 ? 54.005 -6.465 -55.792 1.00 53.78 263 THR A C 1
ATOM 2125 O O . THR A 1 263 ? 55.184 -6.705 -56.069 1.00 53.78 263 THR A O 1
ATOM 2128 N N . ASN A 1 264 ? 53.070 -6.357 -56.743 1.00 57.06 264 ASN A N 1
ATOM 2129 C CA . ASN A 1 264 ? 53.390 -6.543 -58.160 1.00 57.06 264 ASN A CA 1
ATOM 2130 C C . ASN A 1 264 ? 54.189 -5.360 -58.740 1.00 57.06 264 ASN A C 1
ATOM 2132 O O . ASN A 1 264 ? 54.938 -5.525 -59.699 1.00 57.06 264 ASN A O 1
ATOM 2136 N N . ARG A 1 265 ? 54.154 -4.179 -58.102 1.00 63.56 265 ARG A N 1
ATOM 2137 C CA . ARG A 1 265 ? 54.985 -3.039 -58.519 1.00 63.56 265 ARG A CA 1
ATOM 2138 C C . ARG A 1 265 ? 56.475 -3.384 -58.413 1.00 63.56 265 ARG A C 1
ATOM 2140 O O . ARG A 1 265 ? 57.215 -3.192 -59.369 1.00 63.56 265 ARG A O 1
ATOM 2147 N N . LYS A 1 266 ? 56.931 -3.988 -57.309 1.00 63.94 26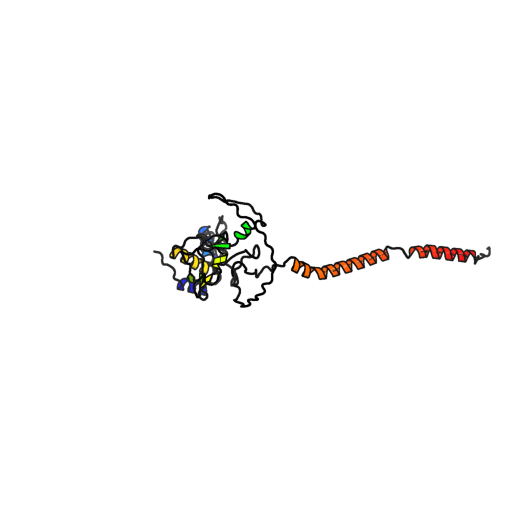6 LYS A N 1
ATOM 2148 C CA . LYS A 1 266 ? 58.357 -4.344 -57.155 1.00 63.94 266 LYS A CA 1
ATOM 2149 C C . LYS A 1 266 ? 58.832 -5.363 -58.199 1.00 63.94 266 LYS A C 1
ATOM 2151 O O . LYS A 1 266 ? 59.964 -5.262 -58.660 1.00 63.94 266 LYS A O 1
ATOM 2156 N N . ARG A 1 267 ? 57.990 -6.328 -58.588 1.00 68.56 267 ARG A N 1
ATOM 2157 C CA . ARG A 1 267 ? 58.344 -7.345 -59.596 1.00 68.56 267 ARG A CA 1
ATOM 2158 C C . ARG A 1 267 ? 58.290 -6.788 -61.023 1.00 68.56 267 ARG A C 1
ATOM 2160 O O . ARG A 1 267 ? 59.191 -7.073 -61.804 1.00 68.56 267 ARG A O 1
ATOM 2167 N N . HIS A 1 268 ? 57.299 -5.951 -61.327 1.00 75.31 268 HIS A N 1
ATOM 2168 C CA . HIS A 1 268 ? 57.177 -5.246 -62.604 1.00 75.31 268 HIS A CA 1
ATOM 2169 C C . HIS A 1 268 ? 58.358 -4.299 -62.851 1.00 75.31 268 HIS A C 1
ATOM 2171 O O . HIS A 1 268 ? 59.017 -4.400 -63.878 1.00 75.31 268 HIS A O 1
ATOM 2177 N N . TRP A 1 269 ? 58.691 -3.433 -61.887 1.00 70.88 269 TRP A N 1
ATOM 2178 C CA . TRP A 1 269 ? 59.813 -2.496 -62.030 1.00 70.88 269 TRP A CA 1
ATOM 2179 C C . TRP A 1 269 ? 61.163 -3.212 -62.136 1.00 70.88 269 TRP A C 1
ATOM 2181 O O . TRP A 1 269 ? 62.000 -2.792 -62.924 1.00 70.88 269 TRP A O 1
ATOM 2191 N N . LYS A 1 270 ? 61.355 -4.340 -61.435 1.00 77.00 270 LYS A N 1
ATOM 2192 C CA . LYS A 1 270 ? 62.543 -5.188 -61.632 1.00 77.00 270 LYS A CA 1
ATOM 2193 C C . LYS A 1 270 ? 62.637 -5.747 -63.053 1.00 77.00 270 LYS A C 1
ATOM 2195 O O . LYS A 1 270 ? 63.736 -5.827 -63.583 1.00 77.00 270 LYS A O 1
ATOM 2200 N N . ARG A 1 271 ? 61.512 -6.126 -63.666 1.00 80.38 271 ARG A N 1
ATOM 2201 C CA . ARG A 1 271 ? 61.485 -6.644 -65.041 1.00 80.38 271 ARG A CA 1
ATOM 2202 C C . ARG A 1 271 ? 61.808 -5.554 -66.064 1.00 80.38 271 ARG A C 1
ATOM 2204 O O . ARG A 1 271 ? 62.678 -5.773 -66.893 1.00 80.38 271 ARG A O 1
ATOM 2211 N N . VAL A 1 272 ? 61.183 -4.383 -65.933 1.00 81.88 272 VAL A N 1
ATOM 2212 C CA . VAL A 1 272 ? 61.410 -3.227 -66.821 1.00 81.88 272 VAL A CA 1
ATOM 2213 C C . VAL A 1 272 ? 62.853 -2.726 -66.739 1.00 81.88 272 VAL A C 1
ATOM 2215 O O . VAL A 1 272 ? 63.465 -2.453 -67.761 1.00 81.88 272 VAL A O 1
ATOM 2218 N N . ILE A 1 273 ? 63.427 -2.653 -65.534 1.00 80.81 273 ILE A N 1
ATOM 2219 C CA . ILE A 1 273 ? 64.833 -2.270 -65.347 1.00 80.81 273 ILE A CA 1
ATOM 2220 C C . ILE A 1 273 ? 65.774 -3.293 -66.000 1.00 80.81 273 ILE A C 1
ATOM 2222 O O . ILE A 1 273 ? 66.745 -2.908 -66.640 1.00 80.81 273 ILE A O 1
ATOM 2226 N N . ASN A 1 274 ? 65.488 -4.590 -65.866 1.00 80.38 274 ASN A N 1
ATOM 2227 C CA . ASN A 1 274 ? 66.320 -5.638 -66.456 1.00 80.38 274 ASN A CA 1
ATOM 2228 C C . ASN A 1 274 ? 66.228 -5.672 -67.993 1.00 80.38 274 ASN A C 1
ATOM 2230 O O . ASN A 1 274 ? 67.218 -5.971 -68.648 1.00 80.38 274 ASN A O 1
ATOM 2234 N N . GLU A 1 275 ? 65.064 -5.355 -68.568 1.00 82.56 275 GLU A N 1
ATOM 2235 C CA . GLU A 1 275 ? 64.908 -5.148 -70.016 1.00 82.56 275 GLU A CA 1
ATOM 2236 C C . GLU A 1 275 ? 65.655 -3.891 -70.482 1.00 82.56 275 GLU A C 1
ATOM 2238 O O . GLU A 1 275 ? 66.410 -3.966 -71.445 1.00 82.56 275 GLU A O 1
ATOM 2243 N N . TYR A 1 276 ? 65.557 -2.777 -69.748 1.00 80.94 276 TYR A N 1
ATOM 2244 C CA . TYR A 1 276 ? 66.296 -1.551 -70.065 1.00 80.94 276 TYR A CA 1
ATOM 2245 C C . TYR A 1 276 ? 67.818 -1.753 -70.023 1.00 80.94 276 TYR A C 1
ATOM 2247 O O . TYR A 1 276 ? 68.508 -1.307 -70.930 1.00 80.94 276 TYR A O 1
ATOM 2255 N N . TYR A 1 277 ? 68.355 -2.453 -69.018 1.00 77.00 277 TYR A N 1
ATOM 2256 C CA . TYR A 1 277 ? 69.792 -2.759 -68.958 1.00 77.00 277 TYR A CA 1
ATOM 2257 C C . TYR A 1 277 ? 70.259 -3.705 -70.065 1.00 77.00 277 TYR A C 1
ATOM 2259 O O . TYR A 1 277 ? 71.421 -3.649 -70.440 1.00 77.00 277 TYR A O 1
ATOM 2267 N N . LYS A 1 278 ? 69.375 -4.571 -70.572 1.00 74.69 278 LYS A N 1
ATOM 2268 C CA . LYS A 1 278 ? 69.696 -5.492 -71.664 1.00 74.69 278 LYS A CA 1
ATOM 2269 C C . LYS A 1 278 ? 69.733 -4.788 -73.024 1.00 74.69 278 LYS A C 1
ATOM 2271 O O . LYS A 1 278 ? 70.535 -5.167 -73.868 1.00 74.69 278 LYS A O 1
ATOM 2276 N N . ASP A 1 279 ? 68.869 -3.795 -73.230 1.00 74.56 279 ASP A N 1
ATOM 2277 C CA . ASP A 1 279 ? 68.818 -3.022 -74.480 1.00 74.56 279 ASP A CA 1
ATOM 2278 C C . ASP A 1 279 ? 69.775 -1.816 -74.473 1.00 74.56 279 ASP A C 1
ATOM 2280 O O . ASP A 1 279 ? 70.201 -1.354 -75.531 1.00 74.56 279 ASP A O 1
ATOM 2284 N N . HIS A 1 280 ? 70.137 -1.312 -73.292 1.00 69.25 280 HIS A N 1
ATOM 2285 C CA . HIS A 1 280 ? 71.054 -0.189 -73.107 1.00 69.25 280 HIS A CA 1
ATOM 2286 C C . HIS A 1 280 ? 72.283 -0.617 -72.308 1.00 69.25 280 HIS A C 1
ATOM 2288 O O . HIS A 1 280 ? 72.515 -0.099 -71.211 1.00 69.25 280 HIS A O 1
ATOM 2294 N N . ASP A 1 281 ? 73.055 -1.559 -72.864 1.00 63.09 281 ASP A N 1
ATOM 2295 C CA . ASP A 1 281 ? 74.368 -1.946 -72.344 1.00 63.09 281 ASP A CA 1
ATOM 2296 C C . ASP A 1 281 ? 75.177 -0.683 -72.016 1.00 63.09 281 ASP A C 1
ATOM 2298 O O . ASP A 1 281 ? 75.626 0.063 -72.889 1.00 63.09 281 ASP A O 1
ATOM 2302 N N . TYR A 1 282 ? 75.335 -0.418 -70.721 1.00 59.09 282 TYR A N 1
ATOM 2303 C CA . TYR A 1 282 ? 76.294 0.557 -70.241 1.00 59.09 282 TYR A CA 1
ATOM 2304 C C . TYR A 1 282 ? 77.646 -0.144 -70.323 1.00 59.09 282 TYR A C 1
ATOM 2306 O O . TYR A 1 282 ? 78.040 -0.853 -69.395 1.00 59.09 282 TYR A O 1
ATOM 2314 N N . GLU A 1 283 ? 78.326 0.005 -71.461 1.00 58.81 283 GLU A N 1
ATOM 2315 C CA . GLU A 1 283 ? 79.746 -0.313 -71.585 1.00 58.81 283 GLU A CA 1
ATOM 2316 C C . GLU A 1 283 ? 80.500 0.508 -70.532 1.00 58.81 283 GLU A C 1
ATOM 2318 O O . GLU A 1 283 ? 80.836 1.679 -70.716 1.00 58.81 283 GLU A O 1
ATOM 2323 N N . GLY A 1 284 ? 80.722 -0.099 -69.367 1.00 60.00 284 GLY A N 1
ATOM 2324 C CA . GLY A 1 284 ? 81.693 0.388 -68.408 1.00 60.00 284 GLY A CA 1
ATOM 2325 C C . GLY A 1 284 ? 83.053 0.332 -69.083 1.00 60.00 284 GLY A C 1
ATOM 2326 O O . GLY A 1 284 ? 83.591 -0.752 -69.303 1.00 60.00 284 GLY A O 1
ATOM 2327 N N . VAL A 1 285 ? 83.584 1.499 -69.440 1.00 56.88 285 VAL A N 1
ATOM 2328 C CA . VAL A 1 285 ? 84.955 1.639 -69.934 1.00 56.88 285 VAL A CA 1
ATOM 2329 C C . VAL A 1 285 ? 85.890 0.987 -68.907 1.00 56.88 285 VAL A C 1
ATOM 2331 O O . VAL A 1 285 ? 85.756 1.296 -67.716 1.00 56.88 285 VAL A O 1
ATOM 2334 N N . PRO A 1 286 ? 86.802 0.080 -69.302 1.00 45.19 286 PRO A N 1
ATOM 2335 C CA . PRO A 1 286 ? 87.744 -0.498 -68.357 1.00 45.19 286 PRO A CA 1
ATOM 2336 C C . PRO A 1 286 ? 88.640 0.607 -67.793 1.00 45.19 286 PRO A C 1
ATOM 2338 O O . PRO A 1 286 ? 88.985 1.553 -68.504 1.00 45.19 286 PRO A O 1
ATOM 2341 N N . SER A 1 287 ? 89.008 0.465 -66.520 1.00 49.62 287 SER A N 1
ATOM 2342 C CA . SER A 1 287 ? 90.128 1.183 -65.899 1.00 49.62 287 SER A CA 1
ATOM 2343 C C . SER A 1 287 ? 91.427 0.991 -66.671 1.00 49.62 287 SER A C 1
ATOM 2345 O O . SER A 1 287 ? 91.686 -0.187 -67.021 1.00 49.62 287 SER A O 1
#